Protein AF-A0A927YHX4-F1 (afdb_monomer)

Radius of gyration: 54.16 Å; Cα contacts (8 Å, |Δi|>4): 474; chains: 1; bounding box: 87×71×166 Å

pLDDT: mean 81.69, std 15.69, range [36.88, 98.69]

Mean predicted aligned error: 16.93 Å

Nearest PDB structures (foldseek):
  6xt9-assembly1_I  TM=3.554E-01  e=5.179E+00  Homo sapiens
  7fi5-assembly1_C  TM=2.174E-01  e=5.489E+00  Homo sapiens
  6o1t-assembly1_B-2  TM=2.229E-01  e=5.179E+00  Bos taurus
  5wd6-assembly1_A  TM=2.115E-01  e=4.611E+00  Bos taurus
  4fgm-assembly1_A  TM=1.941E-01  e=4.350E+00  Idiomarina loihiensis L2TR

Foldseek 3Di:
DDDQDDPVVLLVCLVCVVVVNDDPVVVVNSVVNCVVDVVSVVVSVVVPDDDDDVVVVVVVVVVVVVVVVVVVVVVVVVVVVVVVVVVVVVCVVCVVVCVCVVPPQDQPPFPKDFPDWDWACVVVQKIKIKIKIFGPDQKAWDDWDWDDDPQEIETDTTIGGHDPPGDRMDIDMDIGRHHHAFYHYPNATQDGPHFGFDPLLVQLLVLFDAAPVPVVSVVSNCVSLCCCPPQNDWDWDWDDPDPPTEIETERPDADEQVCVVVVVLSQQLSFLSCPQRHNSHFKYWYWHHYPNDIDIDMDGQVNCCVVVVDGSNVLSPGSRSVSVSNPDSPD

Secondary structure (DSSP, 8-state):
------HHHHHHHHHHHHTT-S-HHHHHHHHHHHTT-HHHHHHHHHTTS----HHHHHHHHHHHHHHHHHHHHHHHHHHHHHHHHHHHHHHHHHHHHHHHHHH--------EEEEEEEEE--STT--EEEEEEEE-SSEEEEEEEEEEETTEEEEEEEEEE--TT--SEEEEEEE-SS---EEEETTEEEEETTEEPPHHHHHHHTT-BS-TT-HHHHHHHHHHTTHHHHH--EEEEEE-SSSSEEEEEEESSPBPGGGHHHHHHHHHHHHHHHHHHBTTEEEEEEEEEETTEEEEEEEEHHHHHHHHSS-GGGGGGSHHHHHHHTTTTT-

Structure (mmCIF, N/CA/C/O backbone):
data_AF-A0A927YHX4-F1
#
_entry.id   AF-A0A927YHX4-F1
#
loop_
_atom_site.group_PDB
_atom_site.id
_atom_site.type_symbol
_atom_site.label_atom_id
_atom_site.label_alt_id
_atom_site.label_comp_id
_atom_site.label_asym_id
_atom_site.label_entity_id
_atom_site.label_seq_id
_atom_site.pdbx_PDB_ins_code
_atom_site.Cartn_x
_atom_site.Cartn_y
_atom_site.Cartn_z
_atom_site.occupancy
_atom_site.B_iso_or_equiv
_atom_site.auth_seq_id
_atom_site.auth_comp_id
_atom_site.auth_asym_id
_atom_site.auth_atom_id
_atom_site.pdbx_PDB_model_num
ATOM 1 N N . MET A 1 1 ? -48.721 37.710 136.499 1.00 36.88 1 MET A N 1
ATOM 2 C CA . MET A 1 1 ? -50.055 37.528 135.886 1.00 36.88 1 MET A CA 1
ATOM 3 C C . MET A 1 1 ? -49.808 37.350 134.396 1.00 36.88 1 MET A C 1
ATOM 5 O O . MET A 1 1 ? -49.008 38.105 133.870 1.00 36.88 1 MET A O 1
ATOM 9 N N . LYS A 1 2 ? -50.309 36.280 133.765 1.00 46.59 2 LYS A N 1
ATOM 10 C CA . LYS A 1 2 ? -50.095 36.032 132.327 1.00 46.59 2 LYS A CA 1
ATOM 11 C C . LYS A 1 2 ? -51.190 36.767 131.555 1.00 46.59 2 LYS A C 1
ATOM 13 O O . LYS A 1 2 ? -52.340 36.342 131.619 1.00 46.59 2 LYS A O 1
ATOM 18 N N . ASP A 1 3 ? -50.832 37.842 130.865 1.00 55.22 3 ASP A N 1
ATOM 19 C CA . ASP A 1 3 ? -51.740 38.562 129.973 1.00 55.22 3 ASP A CA 1
ATOM 20 C C . ASP A 1 3 ? -51.923 37.747 128.685 1.00 55.22 3 ASP A C 1
ATOM 22 O O . ASP A 1 3 ? -50.968 37.463 127.965 1.00 55.22 3 ASP A O 1
ATOM 26 N N . SER A 1 4 ? -53.145 37.294 128.404 1.00 62.81 4 SER A N 1
ATOM 27 C CA . SER A 1 4 ? -53.456 36.551 127.179 1.00 62.81 4 SER A CA 1
ATOM 28 C C . SER A 1 4 ? -53.803 37.517 126.040 1.00 62.81 4 SER A C 1
ATOM 30 O O . SER A 1 4 ? -54.825 38.201 126.109 1.00 62.81 4 SER A O 1
ATOM 32 N N . VAL A 1 5 ? -52.991 37.552 124.977 1.00 77.75 5 VAL A N 1
ATOM 33 C CA . VAL A 1 5 ? -53.250 38.348 123.759 1.00 77.75 5 VAL A CA 1
ATOM 34 C C . VAL A 1 5 ? -54.491 37.825 123.020 1.00 77.75 5 VAL A C 1
ATOM 36 O O . VAL A 1 5 ? -54.713 36.613 122.945 1.00 77.75 5 VAL A O 1
ATOM 39 N N . SER A 1 6 ? -55.312 38.724 122.465 1.00 84.88 6 SER A N 1
ATOM 40 C CA . SER A 1 6 ? -56.555 38.374 121.760 1.00 84.88 6 SER A CA 1
ATOM 41 C C . SER A 1 6 ? -56.321 37.971 120.296 1.00 84.88 6 SER A C 1
ATOM 43 O O . SER A 1 6 ? -55.376 38.425 119.653 1.00 84.88 6 SER A O 1
ATOM 45 N N . CYS A 1 7 ? -57.220 37.159 119.723 1.00 85.94 7 CYS A N 1
ATOM 46 C CA . CYS A 1 7 ? -57.116 36.732 118.320 1.00 85.94 7 CYS A CA 1
ATOM 47 C C . CYS A 1 7 ? -57.135 37.898 117.321 1.00 85.94 7 CYS A C 1
ATOM 49 O O . CYS A 1 7 ? -56.559 37.767 116.249 1.00 85.94 7 CYS A O 1
ATOM 51 N N . ALA A 1 8 ? -57.808 39.009 117.638 1.00 83.94 8 ALA A N 1
ATOM 52 C CA . ALA A 1 8 ? -57.846 40.181 116.761 1.00 83.94 8 ALA A CA 1
ATOM 53 C C . ALA A 1 8 ? -56.443 40.784 116.600 1.00 83.94 8 ALA A C 1
ATOM 55 O O . ALA A 1 8 ? -55.970 40.940 115.482 1.00 83.94 8 ALA A O 1
ATOM 56 N N . ILE A 1 9 ? -55.737 40.969 117.720 1.00 84.94 9 ILE A N 1
ATOM 57 C CA . ILE A 1 9 ? -54.361 41.479 117.734 1.00 84.94 9 ILE A CA 1
ATOM 58 C C . ILE A 1 9 ? -53.423 40.527 116.980 1.00 84.94 9 ILE A C 1
ATOM 60 O O . ILE A 1 9 ? -52.578 40.970 116.211 1.00 84.94 9 ILE A O 1
ATOM 64 N N . VAL A 1 10 ? -53.589 39.210 117.153 1.00 87.25 10 VAL A N 1
ATOM 65 C CA . VAL A 1 10 ? -52.775 38.219 116.431 1.00 87.25 10 VAL A CA 1
ATOM 66 C C . VAL A 1 10 ? -52.996 38.298 114.920 1.00 87.25 10 VAL A C 1
ATOM 68 O O . VAL A 1 10 ? -52.026 38.278 114.173 1.00 87.25 10 VAL A O 1
ATOM 71 N N . LYS A 1 11 ? -54.244 38.422 114.455 1.00 85.62 11 LYS A N 1
ATOM 72 C CA . LYS A 1 11 ? -54.552 38.526 113.020 1.00 85.62 11 LYS A CA 1
ATOM 73 C C . LYS A 1 11 ? -53.934 39.759 112.371 1.00 85.62 11 LYS A C 1
ATOM 75 O O . LYS A 1 11 ? -53.364 39.634 111.292 1.00 85.62 11 LYS A O 1
ATOM 80 N N . ASP A 1 12 ? -54.008 40.900 113.046 1.00 86.44 12 ASP A N 1
ATOM 81 C CA . ASP A 1 12 ? -53.480 42.163 112.524 1.00 86.44 12 ASP A CA 1
ATOM 82 C C . ASP A 1 12 ? -51.943 42.157 112.452 1.00 86.44 12 ASP A C 1
ATOM 84 O O . ASP A 1 12 ? -51.353 42.821 111.601 1.00 86.44 12 ASP A O 1
ATOM 88 N N . LEU A 1 13 ? -51.283 41.378 113.316 1.00 88.75 13 LEU A N 1
ATOM 89 C CA . LEU A 1 13 ? -49.823 41.292 113.384 1.00 88.75 13 LEU A CA 1
ATOM 90 C C . LEU A 1 13 ? -49.211 40.143 112.566 1.00 88.75 13 LEU A C 1
ATOM 92 O O . LEU A 1 13 ? -47.997 40.150 112.372 1.00 88.75 13 LEU A O 1
ATOM 96 N N . ILE A 1 14 ? -49.997 39.177 112.070 1.00 87.75 14 ILE A N 1
ATOM 97 C CA . ILE A 1 14 ? -49.481 38.028 111.294 1.00 87.75 14 ILE A CA 1
ATOM 98 C C . ILE A 1 14 ? -48.653 38.449 110.061 1.00 87.75 14 ILE A C 1
ATOM 100 O O . ILE A 1 14 ? -47.573 37.881 109.890 1.00 87.75 14 ILE A O 1
ATOM 104 N N . PRO A 1 15 ? -49.069 39.431 109.234 1.00 84.19 15 PRO A N 1
ATOM 105 C CA . PRO A 1 15 ? -48.266 39.868 108.088 1.00 84.19 15 PRO A CA 1
ATOM 106 C C . PRO A 1 15 ? -46.904 40.437 108.513 1.00 84.19 15 PRO A C 1
ATOM 108 O O . PRO A 1 15 ? -45.867 39.983 108.039 1.00 84.19 15 PRO A O 1
ATOM 111 N N . ASN A 1 16 ? -46.895 41.331 109.509 1.00 85.12 16 ASN A N 1
ATOM 112 C CA . ASN A 1 16 ? -45.663 41.919 110.049 1.00 85.12 16 ASN A CA 1
ATOM 113 C C . ASN A 1 16 ? -44.750 40.863 110.697 1.00 85.12 16 ASN A C 1
ATOM 115 O O . ASN A 1 16 ? -43.527 40.974 110.631 1.00 85.12 16 ASN A O 1
ATOM 119 N N . TYR A 1 17 ? -45.333 39.827 111.310 1.00 84.94 17 TYR A N 1
ATOM 120 C CA . TYR A 1 17 ? -44.602 38.689 111.871 1.00 84.94 17 TYR A CA 1
ATOM 121 C C . TYR A 1 17 ? -43.934 37.827 110.785 1.00 84.94 17 TYR A C 1
ATOM 123 O O . TYR A 1 17 ? -42.792 37.409 110.967 1.00 84.94 17 TYR A O 1
ATOM 131 N N . LEU A 1 18 ? -44.603 37.576 109.650 1.00 84.38 18 LEU A N 1
ATOM 132 C CA . LEU A 1 18 ? -44.022 36.835 108.517 1.00 84.38 18 LEU A CA 1
ATOM 133 C C . LEU A 1 18 ? -42.881 37.604 107.837 1.00 84.38 18 LEU A C 1
ATOM 135 O O . LEU A 1 18 ? -41.941 36.987 107.340 1.00 84.38 18 LEU A O 1
ATOM 139 N N . GLU A 1 19 ? -42.936 38.934 107.873 1.00 82.25 19 GLU A N 1
ATOM 140 C CA . GLU A 1 19 ? -41.904 39.829 107.338 1.00 82.25 19 GLU A CA 1
ATOM 141 C C . GLU A 1 19 ? -40.776 40.146 108.344 1.00 82.25 19 GLU A C 1
ATOM 143 O O . GLU A 1 19 ? -39.796 40.798 107.987 1.00 82.25 19 GLU A O 1
ATOM 148 N N . GLY A 1 20 ? -40.872 39.674 109.596 1.00 82.38 20 GLY A N 1
ATOM 149 C CA . GLY A 1 20 ? -39.844 39.874 110.628 1.00 82.38 20 GLY A CA 1
ATOM 150 C C . GLY A 1 20 ? -39.789 41.291 111.214 1.00 82.38 20 GLY A C 1
ATOM 151 O O . GLY A 1 20 ? -38.754 41.700 111.738 1.00 82.38 20 GLY A O 1
ATOM 152 N N . LEU A 1 21 ? -40.890 42.042 111.133 1.00 81.19 21 LEU A N 1
ATOM 153 C CA . LEU A 1 21 ? -40.994 43.451 111.538 1.00 81.19 21 LEU A CA 1
ATOM 154 C C . LEU A 1 21 ? -41.550 43.650 112.964 1.00 81.19 21 LEU A C 1
ATOM 156 O O . LEU A 1 21 ? -41.840 44.775 113.372 1.00 81.19 21 LEU A O 1
ATOM 160 N N . THR A 1 22 ? -41.705 42.576 113.741 1.00 83.56 22 THR A N 1
ATOM 161 C CA . THR A 1 22 ? -42.199 42.582 115.130 1.00 83.56 22 THR A CA 1
ATOM 162 C C . THR A 1 22 ? -41.070 42.376 116.149 1.00 83.56 22 THR A C 1
ATOM 164 O O . THR A 1 22 ? -40.083 41.695 115.876 1.00 83.56 22 THR A O 1
ATOM 167 N N . SER A 1 23 ? -41.204 42.953 117.353 1.00 85.00 23 SER A N 1
ATOM 168 C CA . SER A 1 23 ? -40.228 42.764 118.441 1.00 85.00 23 SER A CA 1
ATOM 169 C C . SER A 1 23 ? -40.249 41.334 118.998 1.00 85.00 23 SER A C 1
ATOM 171 O O . SER A 1 23 ? -41.268 40.647 118.917 1.00 85.00 23 SER A O 1
ATOM 173 N N . GLU A 1 24 ? -39.155 40.886 119.624 1.00 84.94 24 GLU A N 1
ATOM 174 C CA . GLU A 1 24 ? -39.053 39.499 120.112 1.00 84.94 24 GLU A CA 1
ATOM 175 C C . GLU A 1 24 ? -40.066 39.165 121.223 1.00 84.94 24 GLU A C 1
ATOM 177 O O . GLU A 1 24 ? -40.638 38.078 121.227 1.00 84.94 24 GLU A O 1
ATOM 182 N N . GLU A 1 25 ? -40.393 40.124 122.092 1.00 82.50 25 GLU A N 1
ATOM 183 C CA . GLU A 1 25 ? -41.449 39.975 123.109 1.00 82.50 25 GLU A CA 1
ATOM 184 C C . GLU A 1 25 ? -42.842 39.765 122.471 1.00 82.50 25 GLU A C 1
ATOM 186 O O . GLU A 1 25 ? -43.663 38.966 122.939 1.00 82.50 25 GLU A O 1
ATOM 191 N N . THR A 1 26 ? -43.089 40.424 121.333 1.00 82.31 26 THR A N 1
ATOM 192 C CA . THR A 1 26 ? -44.314 40.248 120.538 1.00 82.31 26 THR A CA 1
ATOM 193 C C . THR A 1 26 ? -44.311 38.890 119.831 1.00 82.31 26 THR A C 1
ATOM 195 O O . THR A 1 26 ? -45.336 38.208 119.807 1.00 82.31 26 THR A O 1
ATOM 198 N N . ASN A 1 27 ? -43.160 38.449 119.313 1.00 85.81 27 ASN A N 1
ATOM 199 C CA . ASN A 1 27 ? -42.998 37.144 118.664 1.00 85.81 27 ASN A CA 1
ATOM 200 C C . ASN A 1 27 ? -43.300 35.988 119.623 1.00 85.81 27 ASN A C 1
ATOM 202 O O . ASN A 1 27 ? -43.990 35.040 119.245 1.00 85.81 27 ASN A O 1
ATOM 206 N N . GLU A 1 28 ? -42.815 36.062 120.864 1.00 85.06 28 GLU A N 1
ATOM 207 C CA . GLU A 1 28 ? -43.066 35.039 121.882 1.00 85.06 28 GLU A CA 1
ATOM 208 C C . GLU A 1 28 ? -44.561 34.947 122.225 1.00 85.06 28 GLU A C 1
ATOM 210 O O . GLU A 1 28 ? -45.139 33.855 122.246 1.00 85.06 28 GLU A O 1
ATOM 215 N N . SER A 1 29 ? -45.217 36.100 122.369 1.00 84.31 29 SER A N 1
ATOM 216 C CA . SER A 1 29 ? -46.657 36.191 122.631 1.00 84.31 29 SER A CA 1
ATOM 217 C C . SER A 1 29 ? -47.507 35.656 121.468 1.00 84.31 29 SER A C 1
ATOM 219 O O . SER A 1 29 ? -48.482 34.930 121.686 1.00 84.31 29 SER A O 1
ATOM 221 N N . LEU A 1 30 ? -47.119 35.952 120.221 1.00 85.50 30 LEU A N 1
ATOM 222 C CA . LEU A 1 30 ? -47.784 35.446 119.016 1.00 85.50 30 LEU A CA 1
ATOM 223 C C . LEU A 1 30 ? -47.607 33.929 118.863 1.00 85.50 30 LEU A C 1
ATOM 225 O O . LEU A 1 30 ? -48.590 33.231 118.610 1.00 85.50 30 LEU A O 1
ATOM 229 N N . ARG A 1 31 ? -46.396 33.392 119.079 1.00 86.00 31 ARG A N 1
ATOM 230 C CA . ARG A 1 31 ? -46.127 31.940 119.038 1.00 86.00 31 ARG A CA 1
ATOM 231 C C . ARG A 1 31 ? -46.929 31.189 120.099 1.00 86.00 31 ARG A C 1
ATOM 233 O O . ARG A 1 31 ? -47.526 30.157 119.791 1.00 86.00 31 ARG A O 1
ATOM 240 N N . ALA A 1 32 ? -46.998 31.725 121.319 1.00 84.31 32 ALA A N 1
ATOM 241 C CA . ALA A 1 32 ? -47.784 31.139 122.400 1.00 84.31 32 ALA A CA 1
ATOM 242 C C . ALA A 1 32 ? -49.288 31.095 122.068 1.00 84.31 32 ALA A C 1
ATOM 244 O O . ALA A 1 32 ? -49.937 30.076 122.305 1.00 84.31 32 ALA A O 1
ATOM 245 N N . HIS A 1 33 ? -49.837 32.164 121.477 1.00 87.50 33 HIS A N 1
ATOM 246 C CA . HIS A 1 33 ? -51.247 32.217 121.083 1.00 87.50 33 HIS A CA 1
ATOM 247 C C . HIS A 1 33 ? -51.557 31.311 119.882 1.00 87.50 33 HIS A C 1
ATOM 249 O O . HIS A 1 33 ? -52.537 30.567 119.910 1.00 87.50 33 HIS A O 1
ATOM 255 N N . VAL A 1 34 ? -50.730 31.339 118.831 1.00 86.50 34 VAL A N 1
ATOM 256 C CA . VAL A 1 34 ? -50.902 30.486 117.642 1.00 86.50 34 VAL A CA 1
ATOM 257 C C . VAL A 1 34 ? -50.829 29.004 118.019 1.00 86.50 34 VAL A C 1
ATOM 259 O O . VAL A 1 34 ? -51.628 28.217 117.519 1.00 86.50 34 VAL A O 1
ATOM 262 N N . GLY A 1 35 ? -49.965 28.632 118.971 1.00 82.44 35 GLY A N 1
ATOM 263 C CA . GLY A 1 35 ? -49.885 27.265 119.495 1.00 82.44 35 GLY A CA 1
ATOM 264 C C . GLY A 1 35 ? -51.134 26.789 120.252 1.00 82.44 35 GLY A C 1
ATOM 265 O O . GLY A 1 35 ? -51.326 25.586 120.403 1.00 82.44 35 GLY A O 1
ATOM 266 N N . GLN A 1 36 ? -51.994 27.702 120.716 1.00 80.81 36 GLN A N 1
ATOM 267 C CA . GLN A 1 36 ? -53.205 27.384 121.490 1.00 80.81 36 GLN A CA 1
ATOM 268 C C . GLN A 1 36 ? -54.514 27.692 120.740 1.00 80.81 36 GLN A C 1
ATOM 270 O O . GLN A 1 36 ? -55.588 27.301 121.197 1.00 80.81 36 GLN A O 1
ATOM 275 N N . CYS A 1 37 ? -54.456 28.362 119.582 1.00 86.50 37 CYS A N 1
ATOM 276 C CA . CYS A 1 37 ? -55.627 28.774 118.807 1.00 86.50 37 CYS A CA 1
ATOM 277 C C . CYS A 1 37 ? -55.561 28.283 117.350 1.00 86.50 37 CYS A C 1
ATOM 279 O O . CYS A 1 37 ? -54.905 28.885 116.497 1.00 86.50 37 CYS A O 1
ATOM 281 N N . ALA A 1 38 ? -56.342 27.243 117.033 1.00 84.31 38 ALA A N 1
ATOM 282 C CA . ALA A 1 38 ? -56.402 26.630 115.700 1.00 84.31 38 ALA A CA 1
ATOM 283 C C . ALA A 1 38 ? -56.781 27.611 114.570 1.00 84.31 38 ALA A C 1
ATOM 285 O O . ALA A 1 38 ? -56.297 27.489 113.447 1.00 84.31 38 ALA A O 1
ATOM 286 N N . LYS A 1 39 ? -57.614 28.621 114.864 1.00 84.50 39 LYS A N 1
ATOM 287 C CA . LYS A 1 39 ? -58.019 29.639 113.878 1.00 84.50 39 LYS A CA 1
ATOM 288 C C . LYS A 1 39 ? -56.852 30.533 113.450 1.00 84.50 39 LYS A C 1
ATOM 290 O O . LYS A 1 39 ? -56.785 30.924 112.291 1.00 84.50 39 LYS A O 1
ATOM 295 N N . CYS A 1 40 ? -55.959 30.873 114.380 1.00 86.19 40 CYS A N 1
ATOM 296 C CA . CYS A 1 40 ? -54.790 31.706 114.092 1.00 86.19 40 CYS A CA 1
ATOM 297 C C . CYS A 1 40 ? -53.674 30.890 113.417 1.00 86.19 40 CYS A C 1
ATOM 299 O O . CYS A 1 40 ? -52.982 31.423 112.557 1.00 86.19 40 CYS A O 1
ATOM 301 N N . ALA A 1 41 ? -53.544 29.599 113.746 1.00 84.69 41 ALA A N 1
ATOM 302 C CA . ALA A 1 41 ? -52.609 28.685 113.083 1.00 84.69 41 ALA A CA 1
ATOM 303 C C . ALA A 1 41 ? -52.938 28.479 111.597 1.00 84.69 41 ALA A C 1
ATOM 305 O O . ALA A 1 41 ? -52.067 28.650 110.750 1.00 84.69 41 ALA A O 1
ATOM 306 N N . SER A 1 42 ? -54.208 28.215 111.276 1.00 82.94 42 SER A N 1
ATOM 307 C CA . SER A 1 42 ? -54.651 28.051 109.885 1.00 82.94 42 SER A CA 1
ATOM 308 C C . SER A 1 42 ? -54.448 29.320 109.047 1.00 82.94 42 SER A C 1
ATOM 310 O O . SER A 1 42 ? -54.046 29.232 107.889 1.00 82.94 42 SER A O 1
ATOM 312 N N . LEU A 1 43 ? -54.660 30.505 109.632 1.00 83.69 43 LEU A N 1
ATOM 313 C CA . LEU A 1 43 ? -54.407 31.771 108.940 1.00 83.69 43 LEU A CA 1
ATOM 314 C C . LEU A 1 43 ? -52.914 31.959 108.621 1.00 83.69 43 LEU A C 1
ATOM 316 O O . LEU A 1 43 ? -52.578 32.354 107.508 1.00 83.69 43 LEU A O 1
ATOM 320 N N . LEU A 1 44 ? -52.027 31.635 109.570 1.00 82.62 44 LEU A N 1
ATOM 321 C CA . LEU A 1 44 ? -50.577 31.716 109.373 1.00 82.62 44 LEU A CA 1
ATOM 322 C C . LEU A 1 44 ? -50.096 30.789 108.244 1.00 82.62 44 LEU A C 1
ATOM 324 O O . LEU A 1 44 ? -49.199 31.168 107.497 1.00 82.62 44 LEU A O 1
ATOM 328 N N . GLU A 1 45 ? -50.673 29.593 108.116 1.00 81.19 45 GLU A N 1
ATOM 329 C CA . GLU A 1 45 ? -50.337 28.658 107.033 1.00 81.19 45 GLU A CA 1
ATOM 330 C C . GLU A 1 45 ? -50.840 29.148 105.674 1.00 81.19 45 GLU A C 1
ATOM 332 O O . GLU A 1 45 ? -50.062 29.180 104.726 1.00 81.19 45 GLU A O 1
ATOM 337 N N . SER A 1 46 ? -52.083 29.637 105.596 1.00 79.44 46 SER A N 1
ATOM 338 C CA . SER A 1 46 ? -52.656 30.143 104.337 1.00 79.44 46 SER A CA 1
ATOM 339 C C . SER A 1 46 ? -51.887 31.320 103.725 1.00 79.44 46 SER A C 1
ATOM 341 O O . SER A 1 46 ? -51.972 31.555 102.527 1.00 79.44 46 SER A O 1
ATOM 343 N N . MET A 1 47 ? -51.129 32.061 104.539 1.00 75.00 47 MET A N 1
ATOM 344 C CA . MET A 1 47 ? -50.326 33.206 104.098 1.00 75.00 47 MET A CA 1
ATOM 345 C C . MET A 1 47 ? -48.864 32.848 103.788 1.00 75.00 47 MET A C 1
ATOM 347 O O . MET A 1 47 ? -48.128 33.698 103.293 1.00 75.00 47 MET A O 1
ATOM 351 N N . LYS A 1 48 ? -48.416 31.620 104.087 1.00 73.44 48 LYS A N 1
ATOM 352 C CA . LYS A 1 48 ? -47.042 31.162 103.814 1.00 73.44 48 LYS A CA 1
ATOM 353 C C . LYS A 1 48 ? -46.863 30.528 102.436 1.00 73.44 48 LYS A C 1
ATOM 355 O O . LYS A 1 48 ? -45.724 30.429 101.983 1.00 73.44 48 LYS A O 1
ATOM 360 N N . GLU A 1 49 ? -47.934 30.097 101.778 1.00 59.41 49 GLU A N 1
ATOM 361 C CA . GLU A 1 49 ? -47.858 29.490 100.446 1.00 59.41 49 GLU A CA 1
ATOM 362 C C . GLU A 1 49 ? -48.119 30.531 99.342 1.00 59.41 49 GLU A C 1
ATOM 364 O O . GLU A 1 49 ? -49.197 31.123 99.306 1.00 59.41 49 GLU A O 1
ATOM 369 N N . PRO A 1 50 ? -47.168 30.777 98.421 1.00 56.53 50 PRO A N 1
ATOM 370 C CA . PRO A 1 50 ? -47.445 31.549 97.216 1.00 56.53 50 PRO A CA 1
ATOM 371 C C . PRO A 1 50 ? -48.180 30.675 96.185 1.00 56.53 50 PRO A C 1
ATOM 373 O O . PRO A 1 50 ? -47.664 29.638 95.768 1.00 56.53 50 PRO A O 1
ATOM 376 N N . GLU A 1 51 ? -49.362 31.098 95.730 1.00 54.31 51 GLU A N 1
ATOM 377 C CA . GLU A 1 51 ? -50.060 30.452 94.609 1.00 54.31 51 GLU A CA 1
ATOM 378 C C . GLU A 1 51 ? -49.291 30.697 93.294 1.00 54.31 51 GLU A C 1
ATOM 380 O O . GLU A 1 51 ? -49.169 31.829 92.823 1.00 54.31 51 GLU A O 1
ATOM 385 N N . VAL A 1 52 ? -48.751 29.635 92.689 1.00 51.72 52 VAL A N 1
ATOM 386 C CA . VAL A 1 52 ? -48.139 29.667 91.351 1.00 51.72 52 VAL A CA 1
ATOM 387 C C . VAL A 1 52 ? -49.209 29.278 90.328 1.00 51.72 52 VAL A C 1
ATOM 389 O O . VAL A 1 52 ? -49.686 28.146 90.340 1.00 51.72 52 VAL A O 1
ATOM 392 N N . ASP A 1 53 ? -49.588 30.194 89.432 1.00 56.78 53 ASP A N 1
ATOM 393 C CA . ASP A 1 53 ? -50.566 29.913 88.370 1.00 56.78 53 ASP A CA 1
ATOM 394 C C . ASP A 1 53 ? -49.942 29.036 87.267 1.00 56.78 53 ASP A C 1
ATOM 396 O O . ASP A 1 53 ? -49.287 29.500 86.327 1.00 56.78 53 ASP A O 1
ATOM 400 N N . GLU A 1 54 ? -50.123 27.722 87.405 1.00 56.62 54 GLU A N 1
ATOM 401 C CA . GLU A 1 54 ? -49.616 26.708 86.479 1.00 56.62 54 GLU A CA 1
ATOM 402 C C . GLU A 1 54 ? -50.210 26.814 85.062 1.00 56.62 54 GLU A C 1
ATOM 404 O O . GLU A 1 54 ? -49.584 26.347 84.104 1.00 56.62 54 GLU A O 1
ATOM 409 N N . LYS A 1 55 ? -51.382 27.448 84.887 1.00 56.47 55 LYS A N 1
ATOM 410 C CA . LYS A 1 55 ? -52.028 27.559 83.568 1.00 56.47 55 LYS A CA 1
ATOM 411 C C . LYS A 1 55 ? -51.303 28.548 82.663 1.00 56.47 55 LYS A C 1
ATOM 413 O O . LYS A 1 55 ? -51.052 28.221 81.504 1.00 56.47 55 LYS A O 1
ATOM 418 N N . ALA A 1 56 ? -50.885 29.693 83.201 1.00 57.28 56 ALA A N 1
ATOM 419 C CA . ALA A 1 56 ? -50.120 30.687 82.448 1.00 57.28 56 ALA A CA 1
ATOM 420 C C . ALA A 1 56 ? -48.765 30.126 81.965 1.00 57.28 56 ALA A C 1
ATOM 422 O O . ALA A 1 56 ? -48.357 30.344 80.826 1.00 57.28 56 ALA A O 1
ATOM 423 N N . ASN A 1 57 ? -48.098 29.317 82.797 1.00 57.06 57 ASN A N 1
ATOM 424 C CA . ASN A 1 57 ? -46.813 28.690 82.458 1.00 57.06 57 ASN A CA 1
ATOM 425 C C . ASN A 1 57 ? -46.954 27.592 81.381 1.00 57.06 57 ASN A C 1
ATOM 427 O O . ASN A 1 57 ? -46.041 27.372 80.580 1.00 57.06 57 ASN A O 1
ATOM 431 N N . TYR A 1 58 ? -48.092 26.890 81.347 1.00 63.16 58 TYR A N 1
ATOM 432 C CA . TYR A 1 58 ? -48.362 25.857 80.346 1.00 63.16 58 TYR A CA 1
ATOM 433 C C . TYR A 1 58 ? -48.630 26.448 78.954 1.00 63.16 58 TYR A C 1
ATOM 435 O O . TYR A 1 58 ? -48.064 25.965 77.969 1.00 63.16 58 TYR A O 1
ATOM 443 N N . GLU A 1 59 ? -49.444 27.505 78.865 1.00 63.81 59 GLU A N 1
ATOM 444 C CA . GLU A 1 59 ? -49.774 28.159 77.590 1.00 63.81 59 GLU A CA 1
ATOM 445 C C . GLU A 1 59 ? -48.537 28.797 76.935 1.00 63.81 59 GLU A C 1
ATOM 447 O O . GLU A 1 59 ? -48.281 28.566 75.750 1.00 63.81 59 GLU A O 1
ATOM 452 N N . GLU A 1 60 ? -47.692 29.476 77.718 1.00 58.56 60 GLU A N 1
ATOM 453 C CA . GLU A 1 60 ? -46.449 30.083 77.223 1.00 58.56 60 GLU A CA 1
ATOM 454 C C . GLU A 1 60 ? -45.460 29.026 76.690 1.00 58.56 60 GLU A C 1
ATOM 456 O O . GLU A 1 60 ? -44.856 29.183 75.623 1.00 58.56 60 GLU A O 1
ATOM 461 N N . LYS A 1 61 ? -45.327 27.883 77.381 1.00 59.72 61 LYS A N 1
ATOM 462 C CA . LYS A 1 61 ? -44.485 26.769 76.911 1.00 59.72 61 LYS A CA 1
ATOM 463 C C . LYS A 1 61 ? -45.012 26.146 75.620 1.00 59.72 61 LYS A C 1
ATOM 465 O O . LYS A 1 61 ? -44.204 25.831 74.742 1.00 59.72 61 LYS A O 1
ATOM 470 N N . ALA A 1 62 ? -46.327 25.973 75.487 1.00 60.22 62 ALA A N 1
ATOM 471 C CA . ALA A 1 62 ? -46.939 25.398 74.291 1.00 60.22 62 ALA A CA 1
ATOM 472 C C . ALA A 1 62 ? -46.759 26.301 73.056 1.00 60.22 62 ALA A C 1
ATOM 474 O O . ALA A 1 62 ? -46.446 25.805 71.968 1.00 60.22 62 ALA A O 1
ATOM 475 N N . GLU A 1 63 ? -46.876 27.621 73.221 1.00 64.38 63 GLU A N 1
AT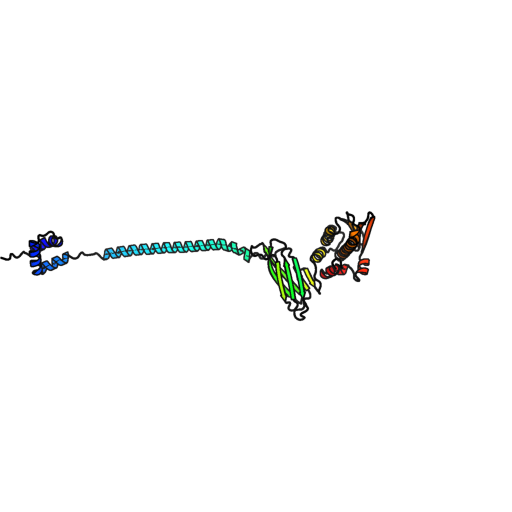OM 476 C CA . GLU A 1 63 ? -46.662 28.588 72.141 1.00 64.38 63 GLU A CA 1
ATOM 477 C C . GLU A 1 63 ? -45.194 28.617 71.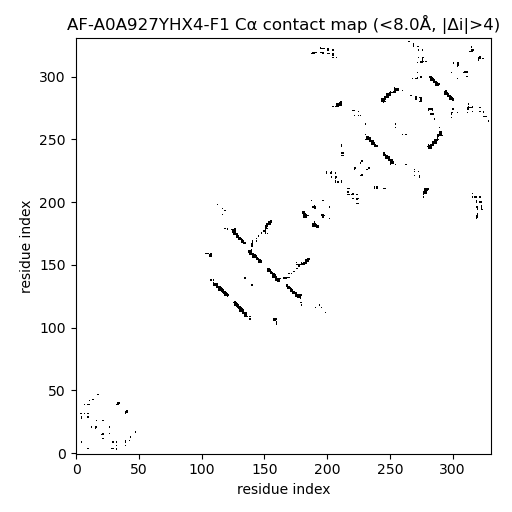677 1.00 64.38 63 GLU A C 1
ATOM 479 O O . GLU A 1 63 ? -44.905 28.532 70.476 1.00 64.38 63 GLU A O 1
ATOM 484 N N . ILE A 1 64 ? -44.243 28.617 72.620 1.00 64.25 64 ILE A N 1
ATOM 485 C CA . ILE A 1 64 ? -42.805 28.550 72.312 1.00 64.25 64 ILE A CA 1
ATOM 486 C C . ILE A 1 64 ? -42.459 27.260 71.552 1.00 64.25 64 ILE A C 1
ATOM 488 O O . ILE A 1 64 ? -41.642 27.283 70.621 1.00 64.25 64 ILE A O 1
ATOM 492 N N . ASP A 1 65 ? -43.062 26.129 71.920 1.00 66.00 65 ASP A N 1
ATOM 493 C CA . ASP A 1 65 ? -42.774 24.843 71.284 1.00 66.00 65 ASP A CA 1
ATOM 494 C C . ASP A 1 65 ? -43.380 24.746 69.870 1.00 66.00 65 ASP A C 1
ATOM 496 O O . ASP A 1 65 ? -42.747 24.232 68.937 1.00 66.00 65 ASP A O 1
ATOM 500 N N . PHE A 1 66 ? -44.548 25.359 69.649 1.00 65.31 66 PHE A N 1
ATOM 501 C CA . PHE A 1 66 ? -45.148 25.489 68.319 1.00 65.31 66 PHE A CA 1
ATOM 502 C C . PHE A 1 66 ? -44.289 26.345 67.372 1.00 65.31 66 PHE A C 1
ATOM 504 O O . PHE A 1 66 ? -44.026 25.950 66.226 1.00 65.31 66 PHE A O 1
ATOM 511 N N . LEU A 1 67 ? -43.770 27.479 67.856 1.00 63.56 67 LEU A N 1
ATOM 512 C CA . LEU A 1 67 ? -42.881 28.357 67.086 1.00 63.56 67 LEU A CA 1
ATOM 513 C C . LEU A 1 67 ? -41.528 27.692 66.773 1.00 63.56 67 LEU A C 1
ATOM 515 O O . LEU A 1 67 ? -40.974 27.861 65.680 1.00 63.56 67 LEU A O 1
ATOM 519 N N . LYS A 1 68 ? -40.994 26.863 67.681 1.00 60.16 68 LYS A N 1
ATOM 520 C CA . LYS A 1 68 ? -39.786 26.059 67.413 1.00 60.16 68 LYS A CA 1
ATOM 521 C C . LYS A 1 68 ? -40.034 24.991 66.345 1.00 60.16 68 LYS A C 1
ATOM 523 O O . LYS A 1 68 ? -39.184 24.795 65.468 1.00 60.16 68 LYS A O 1
ATOM 528 N N . LYS A 1 69 ? -41.195 24.331 66.372 1.00 64.25 69 LYS A N 1
ATOM 529 C CA . LYS A 1 69 ? -41.566 23.265 65.427 1.00 64.25 69 LYS A CA 1
ATOM 530 C C . LYS A 1 69 ? -41.696 23.768 63.988 1.00 64.25 69 LYS A C 1
ATOM 532 O O . LYS A 1 69 ? -41.178 23.130 63.068 1.00 64.25 69 LYS A O 1
ATOM 537 N N . THR A 1 70 ? -42.327 24.920 63.775 1.00 62.06 70 THR A N 1
ATOM 538 C CA . THR A 1 70 ? -42.489 25.520 62.436 1.00 62.06 70 THR A CA 1
ATOM 539 C C . THR A 1 70 ? -41.161 26.025 61.867 1.00 62.06 70 THR A C 1
ATOM 541 O O . THR A 1 70 ? -40.843 25.737 60.710 1.00 62.06 70 THR A O 1
ATOM 544 N N . ARG A 1 71 ? -40.318 26.661 62.692 1.00 62.59 71 ARG A N 1
ATOM 545 C CA . ARG A 1 71 ? -38.976 27.123 62.292 1.00 62.59 71 ARG A CA 1
ATOM 546 C C . ARG A 1 71 ? -38.023 25.981 61.926 1.00 62.59 71 ARG A C 1
ATOM 548 O O . ARG A 1 71 ? -37.221 26.110 61.005 1.00 62.59 71 ARG A O 1
ATOM 555 N N . ASN A 1 72 ? -38.091 24.852 62.627 1.00 66.06 72 ASN A N 1
ATOM 556 C CA . ASN A 1 72 ? -37.249 23.697 62.301 1.00 66.06 72 ASN A CA 1
ATOM 557 C C . ASN A 1 72 ? -37.720 22.986 61.025 1.00 66.06 72 ASN A C 1
ATOM 559 O O . ASN A 1 72 ? -36.896 22.469 60.270 1.00 66.06 72 ASN A O 1
ATOM 563 N N . ARG A 1 73 ? -39.028 23.013 60.736 1.00 67.19 73 ARG A N 1
ATOM 564 C CA . ARG A 1 73 ? -39.586 22.477 59.489 1.00 67.19 73 ARG A CA 1
ATOM 565 C C . ARG A 1 73 ? -39.163 23.313 58.279 1.00 67.19 73 ARG A C 1
ATOM 567 O O . ARG A 1 73 ? -38.726 22.732 57.292 1.00 67.19 73 ARG A O 1
ATOM 574 N N . SER A 1 74 ? -39.194 24.645 58.376 1.00 65.12 74 SER A N 1
ATOM 575 C CA . SER A 1 74 ? -38.736 25.529 57.292 1.00 65.12 74 SER A CA 1
ATOM 576 C C . SER A 1 74 ? -37.228 25.426 57.046 1.00 65.12 74 SER A C 1
ATOM 578 O O . SER A 1 74 ? -36.812 25.321 55.894 1.00 65.12 74 SER A O 1
ATOM 580 N N . LYS A 1 75 ? -36.408 25.341 58.105 1.00 73.38 75 LYS A N 1
ATOM 581 C CA . LYS A 1 75 ? -34.962 25.082 57.980 1.00 73.38 75 LYS A CA 1
ATOM 582 C C . LYS A 1 75 ? -34.672 23.741 57.306 1.00 73.38 75 LYS A C 1
ATOM 584 O O . LYS A 1 75 ? -33.810 23.679 56.436 1.00 73.38 75 LYS A O 1
ATOM 589 N N . ARG A 1 76 ? -35.398 22.677 57.667 1.00 75.44 76 ARG A N 1
ATOM 590 C CA . ARG A 1 76 ? -35.229 21.350 57.054 1.00 75.44 76 ARG A CA 1
ATOM 591 C C . ARG A 1 76 ? -35.600 21.357 55.570 1.00 75.44 76 ARG A C 1
ATOM 593 O O . ARG A 1 76 ? -34.866 20.782 54.774 1.00 75.44 76 ARG A O 1
ATOM 600 N N . THR A 1 77 ? -36.683 22.034 55.190 1.00 74.81 77 THR A N 1
ATOM 601 C CA . THR A 1 77 ? -37.054 22.195 53.776 1.00 74.81 77 THR A CA 1
ATOM 602 C C . THR A 1 77 ? -35.995 22.986 53.006 1.00 74.81 77 THR A C 1
ATOM 604 O O . THR A 1 77 ? -35.613 22.569 51.918 1.00 74.81 77 THR A O 1
ATOM 607 N N . LEU A 1 78 ? -35.452 24.064 53.585 1.00 77.19 78 LEU A N 1
ATOM 608 C CA . LEU A 1 78 ? -34.389 24.858 52.958 1.00 77.19 78 LEU A CA 1
ATOM 609 C C . LEU A 1 78 ? -33.113 24.031 52.720 1.00 77.19 78 LEU A C 1
ATOM 611 O O . LEU A 1 78 ? -32.517 24.107 51.649 1.00 77.19 78 LEU A O 1
ATOM 615 N N . TRP A 1 79 ? -32.732 23.193 53.690 1.00 85.62 79 TRP A N 1
ATOM 616 C CA . TRP A 1 79 ? -31.600 22.270 53.563 1.00 85.62 79 TRP A CA 1
ATOM 617 C C . TRP A 1 79 ? -31.809 21.226 52.463 1.00 85.62 79 TRP A C 1
ATOM 619 O O . TRP A 1 79 ? -30.898 20.983 51.678 1.00 85.62 79 TRP A O 1
ATOM 629 N N . ILE A 1 80 ? -33.004 20.633 52.372 1.00 86.56 80 ILE A N 1
ATOM 630 C CA . ILE A 1 80 ? -33.327 19.652 51.323 1.00 86.56 80 ILE A CA 1
ATOM 631 C C . ILE A 1 80 ? -33.256 20.302 4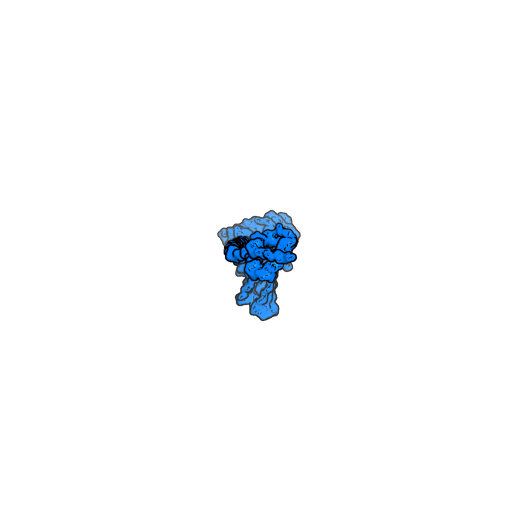9.938 1.00 86.56 80 ILE A C 1
ATOM 633 O O . ILE A 1 80 ? -32.655 19.734 49.030 1.00 86.56 80 ILE A O 1
ATOM 637 N N . VAL A 1 81 ? -33.819 21.505 49.784 1.00 87.62 81 VAL A N 1
ATOM 638 C CA . VAL A 1 81 ? -33.767 22.258 48.522 1.00 87.62 81 VAL A CA 1
ATOM 639 C C . VAL A 1 81 ? -32.324 22.612 48.155 1.00 87.62 81 VAL A C 1
ATOM 641 O O . VAL A 1 81 ? -31.939 22.447 47.001 1.00 87.62 81 VAL A O 1
ATOM 644 N N . GLY A 1 82 ? -31.504 23.021 49.128 1.00 89.12 82 GLY A N 1
ATOM 645 C CA . GLY A 1 82 ? -30.083 23.308 48.912 1.00 89.12 82 GLY A CA 1
ATOM 646 C C . GLY A 1 82 ? -29.281 22.082 48.465 1.00 89.12 82 GLY A C 1
ATOM 647 O O . GLY A 1 82 ? -28.523 22.165 47.502 1.00 89.12 82 GLY A O 1
ATOM 648 N N . ILE A 1 83 ? -29.490 20.926 49.106 1.00 90.62 83 ILE A N 1
ATOM 649 C CA . ILE A 1 83 ? -28.850 19.660 48.710 1.00 90.62 83 ILE A CA 1
ATOM 650 C C . ILE A 1 83 ? -29.283 19.259 47.297 1.00 90.62 83 ILE A C 1
ATOM 652 O O . ILE A 1 83 ? -28.448 18.873 46.484 1.00 90.62 83 ILE A O 1
ATOM 656 N N . PHE A 1 84 ? -30.574 19.381 46.983 1.00 90.31 84 PHE A N 1
ATOM 657 C CA . PHE A 1 84 ? -31.086 19.042 45.659 1.00 90.31 84 PHE A CA 1
ATOM 658 C C . PHE A 1 84 ? -30.506 19.960 44.574 1.00 90.31 84 PHE A C 1
ATOM 660 O O . PHE A 1 84 ? -30.054 19.473 43.542 1.00 90.31 84 PHE A O 1
ATOM 667 N N . ALA A 1 85 ? -30.429 21.270 44.826 1.00 87.31 85 ALA A N 1
ATOM 668 C CA . ALA A 1 85 ? -29.806 22.225 43.911 1.00 87.31 85 ALA A CA 1
ATOM 669 C C . ALA A 1 85 ? -28.312 21.925 43.688 1.00 87.31 85 ALA A C 1
ATOM 671 O O . ALA A 1 85 ? -27.849 21.958 42.550 1.00 87.31 85 ALA A O 1
ATOM 672 N N . ALA A 1 86 ? -27.573 21.566 44.743 1.00 86.38 86 ALA A N 1
ATOM 673 C CA . ALA A 1 86 ? -26.168 21.176 44.636 1.00 86.38 86 ALA A CA 1
ATOM 674 C C . ALA A 1 86 ? -25.978 19.881 43.825 1.00 86.38 86 ALA A C 1
ATOM 676 O O . ALA A 1 86 ? -25.071 19.801 43.000 1.00 86.38 86 ALA A O 1
ATOM 677 N N . LEU A 1 87 ? -26.854 18.885 44.009 1.00 88.50 87 LEU A N 1
ATOM 678 C CA . LEU A 1 87 ? -26.834 17.650 43.218 1.00 88.50 87 LEU A CA 1
ATOM 679 C C . LEU A 1 87 ? -27.137 17.909 41.739 1.00 88.50 87 LEU A C 1
ATOM 681 O O . LEU A 1 87 ? -26.473 17.334 40.882 1.00 88.50 87 LEU A O 1
ATOM 685 N N . VAL A 1 88 ? -28.094 18.791 41.434 1.00 88.75 88 VAL A N 1
ATOM 686 C CA . VAL A 1 88 ? -28.405 19.188 40.052 1.00 88.75 88 VAL A CA 1
ATOM 687 C C . VAL A 1 88 ? -27.230 19.932 39.417 1.00 88.75 88 VAL A C 1
ATOM 689 O O . VAL A 1 88 ? -26.894 19.638 38.275 1.00 88.75 88 VAL A O 1
ATOM 692 N N . PHE A 1 89 ? -26.561 20.828 40.148 1.00 83.88 89 PHE A N 1
ATOM 693 C CA . PHE A 1 89 ? -25.348 21.501 39.666 1.00 83.88 89 PHE A CA 1
ATOM 694 C C . PHE A 1 89 ? -24.205 20.515 39.404 1.00 83.88 89 PHE A C 1
ATOM 696 O O . PHE A 1 89 ? -23.610 20.545 38.331 1.00 83.88 89 PHE A O 1
ATOM 703 N N . MET A 1 90 ? -23.939 19.586 40.328 1.00 82.50 90 MET A N 1
ATOM 704 C CA . MET A 1 90 ? -22.925 18.550 40.107 1.00 82.50 90 MET A CA 1
ATOM 705 C C . MET A 1 90 ? -23.279 17.650 38.923 1.00 82.50 90 MET A C 1
ATOM 707 O O . MET A 1 90 ? -22.409 17.324 38.126 1.00 82.50 90 MET A O 1
ATOM 711 N N . ALA A 1 91 ? -24.547 17.274 38.760 1.00 78.75 91 ALA A N 1
ATOM 712 C CA . ALA A 1 91 ? -24.991 16.513 37.599 1.00 78.75 91 ALA A CA 1
ATOM 713 C C . ALA A 1 91 ? -24.837 17.323 36.299 1.00 78.75 91 ALA A C 1
ATOM 715 O O . ALA A 1 91 ? -24.389 16.776 35.299 1.00 78.75 91 ALA A O 1
ATOM 716 N N . ALA A 1 92 ? -25.142 18.621 36.304 1.00 77.19 92 ALA A N 1
ATOM 717 C CA . ALA A 1 92 ? -24.987 19.493 35.141 1.00 77.19 92 ALA A CA 1
ATOM 718 C C . ALA A 1 92 ? -23.521 19.707 34.733 1.00 77.19 92 ALA A C 1
ATOM 720 O O . ALA A 1 92 ? -23.263 19.920 33.557 1.00 77.19 92 ALA A O 1
ATOM 721 N N . GLU A 1 93 ? -22.572 19.612 35.664 1.00 71.88 93 GLU A N 1
ATOM 722 C CA . GLU A 1 93 ? -21.129 19.661 35.381 1.00 71.88 93 GLU A CA 1
ATOM 723 C C . GLU A 1 93 ? -20.601 18.280 34.941 1.00 71.88 93 GLU A C 1
ATOM 725 O O . GLU A 1 93 ? -19.897 18.143 33.943 1.00 71.88 93 GLU A O 1
ATOM 730 N N . VAL A 1 94 ? -20.992 17.214 35.646 1.00 70.56 94 VAL A N 1
ATOM 731 C CA . VAL A 1 94 ? -20.478 15.849 35.444 1.00 70.56 94 VAL A CA 1
ATOM 732 C C . VAL A 1 94 ? -21.133 15.142 34.249 1.00 70.56 94 VAL A C 1
ATOM 734 O O . VAL A 1 94 ? -20.516 14.291 33.624 1.00 70.56 94 VAL A O 1
ATOM 737 N N . ILE A 1 95 ? -22.365 15.457 33.861 1.00 65.94 95 ILE A N 1
ATOM 738 C CA . ILE A 1 95 ? -23.018 14.809 32.711 1.00 65.94 95 ILE A CA 1
ATOM 739 C C . ILE A 1 95 ? -22.423 15.248 31.357 1.00 65.94 95 ILE A C 1
ATOM 741 O O . ILE A 1 95 ? -22.129 14.355 30.567 1.00 65.94 95 ILE A O 1
ATOM 745 N N . PRO A 1 96 ? -22.189 16.539 31.043 1.00 63.00 96 PRO A N 1
ATOM 746 C CA . PRO A 1 96 ? -21.526 16.947 29.795 1.00 63.00 96 PRO A CA 1
ATOM 747 C C . PRO A 1 96 ? -20.028 16.621 29.796 1.00 63.00 96 PRO A C 1
ATOM 749 O O . PRO A 1 96 ? -19.492 16.264 28.756 1.00 63.00 96 PRO A O 1
ATOM 752 N N . ILE A 1 97 ? -19.412 16.655 30.980 1.00 63.34 97 ILE A N 1
ATOM 753 C CA . ILE A 1 97 ? -18.442 15.684 31.482 1.00 63.34 97 ILE A CA 1
ATOM 754 C C . ILE A 1 97 ? -18.341 14.353 30.717 1.00 63.34 97 ILE A C 1
ATOM 756 O O . ILE A 1 97 ? -17.501 14.120 29.852 1.00 63.34 97 ILE A O 1
ATOM 760 N N . PHE A 1 98 ? -19.285 13.471 31.073 1.00 58.12 98 PHE A N 1
ATOM 761 C CA . PHE A 1 98 ? -19.288 12.052 30.757 1.00 58.12 98 PHE A CA 1
ATOM 762 C C . PHE A 1 98 ? -20.022 11.631 29.476 1.00 58.12 98 PHE A C 1
ATOM 764 O O . PHE A 1 98 ? -19.773 10.545 28.944 1.00 58.12 98 PHE A O 1
ATOM 771 N N . ALA A 1 99 ? -20.893 12.485 28.948 1.00 49.84 99 ALA A N 1
ATOM 772 C CA . ALA A 1 99 ? -21.635 12.280 27.710 1.00 49.84 99 ALA A CA 1
ATOM 773 C C . ALA A 1 99 ? -20.743 12.061 26.466 1.00 49.84 99 ALA A C 1
ATOM 775 O O . ALA A 1 99 ? -21.010 11.104 25.728 1.00 49.84 99 ALA A O 1
ATOM 776 N N . PRO A 1 100 ? -19.656 12.828 26.222 1.00 53.03 100 PRO A N 1
ATOM 777 C CA . PRO A 1 100 ? -18.768 12.568 25.091 1.00 53.03 100 PRO A CA 1
ATOM 778 C C . PRO A 1 100 ? -17.998 11.247 25.234 1.00 53.03 100 PRO A C 1
ATOM 780 O O . PRO A 1 100 ? -17.615 10.669 24.220 1.00 53.03 100 PRO A O 1
ATOM 783 N N . TYR A 1 101 ? -17.831 10.706 26.449 1.00 52.34 101 TYR A N 1
ATOM 784 C CA . TYR A 1 101 ? -17.161 9.413 26.652 1.00 52.34 101 TYR A CA 1
ATOM 785 C C . TYR A 1 101 ? -18.022 8.206 26.255 1.00 52.34 101 TYR A C 1
ATOM 787 O O . TYR A 1 101 ? -17.485 7.120 26.059 1.00 52.34 101 TYR A O 1
ATOM 795 N N . ARG A 1 102 ? -19.350 8.365 26.155 1.00 45.84 102 ARG A N 1
ATOM 796 C CA . ARG A 1 102 ? -20.283 7.272 25.820 1.00 45.84 102 ARG A CA 1
ATOM 797 C C . ARG A 1 102 ? -20.820 7.344 24.388 1.00 45.84 102 ARG A C 1
ATOM 799 O O . ARG A 1 102 ? -21.204 6.307 23.859 1.00 45.84 102 ARG A O 1
ATOM 806 N N . LEU A 1 103 ? -20.859 8.532 23.776 1.00 41.47 103 LEU A N 1
ATOM 807 C CA . LEU A 1 103 ? -21.549 8.765 22.497 1.00 41.47 103 LEU A CA 1
ATOM 808 C C . LEU A 1 103 ? -20.646 9.177 21.329 1.00 41.47 103 LEU A C 1
ATOM 810 O O . LEU A 1 103 ? -21.127 9.250 20.203 1.00 41.47 103 LEU A O 1
ATOM 814 N N . SER A 1 104 ? -19.345 9.380 21.543 1.00 45.34 104 SER A N 1
ATOM 815 C CA . SER A 1 104 ? -18.408 9.653 20.449 1.00 45.34 104 SER A CA 1
ATOM 816 C C . SER A 1 104 ? -17.761 8.367 19.917 1.00 45.34 104 SER A C 1
ATOM 818 O O . SER A 1 104 ? -16.540 8.279 19.821 1.00 45.34 104 SER A O 1
ATOM 820 N N . TYR A 1 105 ? -18.572 7.370 19.546 1.00 44.94 105 TYR A N 1
ATOM 821 C CA . TYR A 1 105 ? -18.149 6.318 18.610 1.00 44.94 105 TYR A CA 1
ATOM 822 C C . TYR A 1 105 ? -18.172 6.919 17.206 1.00 44.94 105 TYR A C 1
ATOM 824 O O . TYR A 1 105 ? -19.079 6.682 16.414 1.00 44.94 105 TYR A O 1
ATOM 832 N N . ARG A 1 106 ? -17.212 7.793 16.924 1.00 41.88 106 ARG A N 1
ATOM 833 C CA . ARG A 1 106 ? -16.932 8.190 15.553 1.00 41.88 106 ARG A CA 1
ATOM 834 C C . ARG A 1 106 ? -15.892 7.201 15.054 1.00 41.88 106 ARG A C 1
ATOM 836 O O . ARG A 1 106 ? -14.863 7.062 15.709 1.00 41.88 106 ARG A O 1
ATOM 843 N N . GLU A 1 107 ? -16.183 6.500 13.958 1.00 42.72 107 GLU A N 1
ATOM 844 C CA . GLU A 1 107 ? -15.162 5.759 13.213 1.00 42.72 107 GLU A CA 1
ATOM 845 C C . GLU A 1 107 ? -13.997 6.723 12.994 1.00 42.72 107 GLU A C 1
ATOM 847 O O . GLU A 1 107 ? -14.141 7.781 12.374 1.00 42.72 107 GLU A O 1
ATOM 852 N N . VAL A 1 108 ? -12.889 6.448 13.673 1.00 45.28 108 VAL A N 1
ATOM 853 C CA . VAL A 1 108 ? -11.715 7.294 13.582 1.00 45.28 108 VAL A CA 1
ATOM 854 C C . VAL A 1 108 ? -11.096 6.977 12.230 1.00 45.28 108 VAL A C 1
ATOM 856 O O . VAL A 1 108 ? -10.582 5.880 12.038 1.00 45.28 108 VAL A O 1
ATOM 859 N N . GLU A 1 109 ? -11.150 7.934 11.301 1.00 41.78 109 GLU A N 1
ATOM 860 C CA . GLU A 1 109 ? -10.414 7.936 10.022 1.00 41.78 109 GLU A CA 1
ATOM 861 C C . GLU A 1 109 ? -8.899 8.094 10.261 1.00 41.78 109 GLU A C 1
ATOM 863 O O . GLU A 1 109 ? -8.216 8.907 9.642 1.00 41.78 109 GLU A O 1
ATOM 868 N N . THR A 1 110 ? -8.360 7.386 11.245 1.00 46.94 110 THR A N 1
ATOM 869 C CA . THR A 1 110 ? -6.929 7.368 11.507 1.00 46.94 110 THR A CA 1
ATOM 870 C C . THR A 1 110 ? -6.241 6.513 10.461 1.00 46.94 110 THR A C 1
ATOM 872 O O . THR A 1 110 ? -6.623 5.364 10.246 1.00 46.94 110 THR A O 1
ATOM 875 N N . GLU A 1 111 ? -5.148 7.037 9.909 1.00 52.78 111 GLU A N 1
ATOM 876 C CA . GLU A 1 111 ? -4.067 6.235 9.338 1.00 52.78 111 GLU A CA 1
ATOM 877 C C . GLU A 1 111 ? -3.428 5.401 10.461 1.00 52.78 111 GLU A C 1
ATOM 879 O O . GLU A 1 111 ? -2.400 5.750 11.044 1.00 52.78 111 GLU A O 1
ATOM 884 N N . LEU A 1 112 ? -4.101 4.322 10.843 1.00 56.16 112 LEU A N 1
ATOM 885 C CA . LEU A 1 112 ? -3.572 3.318 11.750 1.00 56.16 112 LEU A CA 1
ATOM 886 C C . LEU A 1 112 ? -2.595 2.446 10.973 1.00 56.16 112 LEU A C 1
ATOM 888 O O . LEU A 1 112 ? -2.921 1.929 9.904 1.00 56.16 112 LEU A O 1
ATOM 892 N N . LEU A 1 113 ? -1.405 2.259 11.535 1.00 57.31 113 LEU A N 1
ATOM 893 C CA . LEU A 1 113 ? -0.427 1.339 10.982 1.00 57.31 113 LEU A CA 1
ATOM 894 C C . LEU A 1 113 ? -0.422 0.065 11.810 1.00 57.31 113 LEU A C 1
ATOM 896 O O . LEU A 1 113 ? -0.228 0.084 13.030 1.00 57.31 113 LEU A O 1
ATOM 900 N N . VAL A 1 114 ? -0.579 -1.056 11.120 1.00 59.06 114 VAL A N 1
ATOM 901 C CA . VAL A 1 114 ? -0.187 -2.343 11.670 1.00 59.06 114 VAL A CA 1
ATOM 902 C C . VAL A 1 114 ? 1.304 -2.495 11.395 1.00 59.06 114 VAL A C 1
ATOM 904 O O . VAL A 1 114 ? 1.702 -2.652 10.244 1.00 59.06 114 VAL A O 1
ATOM 907 N N . SER A 1 115 ? 2.137 -2.360 12.432 1.00 55.81 115 SER A N 1
ATOM 908 C CA . SER A 1 115 ? 3.594 -2.362 12.243 1.00 55.81 115 SER A CA 1
ATOM 909 C C . SER A 1 115 ? 4.183 -3.760 12.205 1.00 55.81 115 SER A C 1
ATOM 911 O O . SER A 1 115 ? 5.189 -3.963 11.540 1.00 55.81 115 SER A O 1
ATOM 913 N N . ASP A 1 116 ? 3.561 -4.709 12.905 1.00 64.44 116 ASP A N 1
ATOM 914 C CA . ASP A 1 116 ? 4.056 -6.074 13.023 1.00 64.44 116 ASP A CA 1
ATOM 915 C C . ASP A 1 116 ? 2.868 -7.035 13.073 1.00 64.44 116 ASP A C 1
ATOM 917 O O . ASP A 1 116 ? 1.983 -6.896 13.921 1.00 64.44 116 ASP A O 1
ATOM 921 N N . ILE A 1 117 ? 2.846 -7.995 12.148 1.00 72.19 117 ILE A N 1
ATOM 922 C CA . ILE A 1 117 ? 1.888 -9.104 12.125 1.00 72.19 117 ILE A CA 1
ATOM 923 C C . ILE A 1 117 ? 2.708 -10.376 12.072 1.00 72.19 117 ILE A C 1
ATOM 925 O O . ILE A 1 117 ? 3.441 -10.610 11.112 1.00 72.19 117 ILE A O 1
ATOM 929 N N . MET A 1 118 ? 2.554 -11.213 13.087 1.00 75.06 118 MET A N 1
ATOM 930 C CA . MET A 1 118 ? 3.061 -12.576 13.071 1.00 75.06 118 MET A CA 1
ATOM 931 C C . MET A 1 118 ? 1.867 -13.516 13.039 1.00 75.06 118 MET A C 1
ATOM 933 O O . MET A 1 118 ? 0.997 -13.445 13.909 1.00 75.06 118 MET A O 1
ATOM 937 N N . VAL A 1 119 ? 1.831 -14.367 12.019 1.00 76.81 119 VAL A N 1
ATOM 938 C CA . VAL A 1 119 ? 0.849 -15.439 11.891 1.00 76.81 119 VAL A CA 1
ATOM 939 C C . VAL A 1 119 ? 1.591 -16.754 12.031 1.00 76.81 119 VAL A C 1
ATOM 941 O O . VAL A 1 119 ? 2.452 -17.069 11.214 1.00 76.81 119 VAL A O 1
ATOM 944 N N . ASP A 1 120 ? 1.253 -17.495 13.075 1.00 75.94 120 ASP A N 1
ATOM 945 C CA . ASP A 1 120 ? 1.791 -18.817 13.358 1.00 75.94 120 ASP A CA 1
ATOM 946 C C . ASP A 1 120 ? 0.688 -19.859 13.135 1.00 75.94 120 ASP A C 1
ATOM 948 O O . ASP A 1 120 ? -0.330 -19.862 13.825 1.00 75.94 120 ASP A O 1
ATOM 952 N N . ASN A 1 121 ? 0.886 -20.718 12.136 1.00 76.00 121 ASN A N 1
ATOM 953 C CA . ASN A 1 121 ? -0.004 -21.832 11.803 1.00 76.00 121 ASN A CA 1
ATOM 954 C C . ASN A 1 121 ? 0.597 -23.197 12.215 1.00 76.00 121 ASN A C 1
ATOM 956 O O . ASN A 1 121 ? 0.053 -24.230 11.826 1.00 76.00 121 ASN A O 1
ATOM 960 N N . GLU A 1 122 ? 1.709 -23.241 12.964 1.00 65.50 122 GLU A N 1
ATOM 961 C CA . GLU A 1 122 ? 2.382 -24.497 13.343 1.00 65.50 122 GLU A CA 1
ATOM 962 C C . GLU A 1 122 ? 1.528 -25.360 14.289 1.00 65.50 122 GLU A C 1
ATOM 964 O O . GLU A 1 122 ? 1.619 -26.590 14.270 1.00 65.50 122 GLU A O 1
ATOM 969 N N . ASN A 1 123 ? 0.622 -24.748 15.057 1.00 56.41 123 ASN A N 1
ATOM 970 C CA . ASN A 1 123 ? -0.405 -25.471 15.804 1.00 56.41 123 ASN A CA 1
ATOM 971 C C . ASN A 1 123 ? -1.588 -25.791 14.878 1.00 56.41 123 ASN A C 1
ATOM 973 O O . ASN A 1 123 ? -2.524 -25.013 14.737 1.00 56.41 123 ASN A O 1
ATOM 977 N N . VAL A 1 124 ? -1.538 -26.966 14.251 1.00 51.94 124 VAL A N 1
ATOM 978 C CA . VAL A 1 124 ? -2.441 -27.459 13.185 1.00 51.94 124 VAL A CA 1
ATOM 979 C C . VAL A 1 124 ? -3.947 -27.392 13.522 1.00 51.94 124 VAL A C 1
ATOM 981 O O . VAL A 1 124 ? -4.774 -27.436 12.614 1.00 51.94 124 VAL A O 1
ATOM 984 N N . GLU A 1 125 ? -4.326 -27.229 14.793 1.00 55.00 125 GLU A N 1
ATOM 985 C CA . GLU A 1 125 ? -5.725 -27.026 15.200 1.00 55.00 125 GLU A CA 1
ATOM 986 C C . GLU A 1 125 ? -6.148 -25.547 15.264 1.00 55.00 125 GLU A C 1
ATOM 988 O O . GLU A 1 125 ? -7.282 -25.248 14.905 1.00 55.00 125 GLU A O 1
ATOM 993 N N . ASN A 1 126 ? -5.255 -24.621 15.643 1.00 62.53 126 ASN A N 1
ATOM 994 C CA . ASN A 1 126 ? -5.557 -23.204 15.882 1.00 62.53 126 ASN A CA 1
ATOM 995 C C . ASN A 1 126 ? -4.357 -22.320 15.497 1.00 62.53 126 ASN A C 1
ATOM 997 O O . ASN A 1 126 ? -3.280 -22.451 16.082 1.00 62.53 126 ASN A O 1
ATOM 1001 N N . GLY A 1 127 ? -4.541 -21.380 14.566 1.00 75.19 127 GLY A N 1
ATOM 1002 C CA . GLY A 1 127 ? -3.505 -20.393 14.248 1.00 75.19 127 GLY A CA 1
ATOM 1003 C C . GLY A 1 127 ? -3.420 -19.280 15.302 1.00 75.19 127 GLY A C 1
ATOM 1004 O O . GLY A 1 127 ? -4.439 -18.856 15.847 1.00 75.19 127 GLY A O 1
ATOM 1005 N N . LEU A 1 128 ? -2.224 -18.767 15.586 1.00 80.19 128 LEU A N 1
ATOM 1006 C CA . LEU A 1 128 ? -2.013 -17.614 16.465 1.00 80.19 128 LEU A CA 1
ATOM 1007 C C . LEU A 1 128 ? -1.676 -16.375 15.632 1.00 80.19 128 LEU A C 1
ATOM 1009 O O . LEU A 1 128 ? -0.725 -16.373 14.854 1.00 80.19 128 LEU A O 1
ATOM 1013 N N . ILE A 1 129 ? -2.415 -15.288 15.854 1.00 81.44 129 ILE A N 1
ATOM 1014 C CA . ILE A 1 129 ? -2.080 -13.958 15.338 1.00 81.44 129 ILE A CA 1
ATOM 1015 C C . ILE A 1 129 ? -1.537 -13.130 16.489 1.00 81.44 129 ILE A C 1
ATOM 1017 O O . ILE A 1 129 ? -2.221 -12.943 17.493 1.00 81.44 129 ILE A O 1
ATOM 1021 N N . SER A 1 130 ? -0.335 -12.590 16.325 1.00 79.94 130 SER A N 1
ATOM 1022 C CA . SER A 1 130 ? 0.172 -11.495 17.152 1.00 79.94 130 SER A CA 1
ATOM 1023 C C . SER A 1 130 ? 0.249 -10.241 16.296 1.00 79.94 130 SER A C 1
ATOM 1025 O O . SER A 1 130 ? 0.894 -10.252 15.249 1.00 79.94 130 SER A O 1
ATOM 1027 N N . VAL A 1 131 ? -0.433 -9.180 16.722 1.00 78.94 131 VAL A N 1
ATOM 1028 C CA . VAL A 1 131 ? -0.489 -7.914 15.993 1.00 78.94 131 VAL A CA 1
ATOM 1029 C C . VAL A 1 131 ? -0.112 -6.745 16.892 1.00 78.94 131 VAL A C 1
ATOM 1031 O O . VAL A 1 131 ? -0.609 -6.617 18.014 1.00 78.94 131 VAL A O 1
ATOM 1034 N N . THR A 1 132 ? 0.731 -5.867 16.360 1.00 79.31 132 THR A N 1
ATOM 1035 C CA . THR A 1 132 ? 1.062 -4.579 16.968 1.00 79.31 132 THR A CA 1
ATOM 1036 C C . THR A 1 132 ? 0.449 -3.469 16.130 1.00 79.31 132 THR A C 1
ATOM 1038 O O . THR A 1 132 ? 0.830 -3.253 14.977 1.00 79.31 132 THR A O 1
ATOM 1041 N N . VAL A 1 133 ? -0.503 -2.750 16.720 1.00 73.88 133 VAL A N 1
ATOM 1042 C CA . VAL A 1 133 ? -1.160 -1.594 16.108 1.00 73.88 133 VAL A CA 1
ATOM 1043 C C . VAL A 1 133 ? -0.611 -0.326 16.748 1.00 73.88 133 VAL A C 1
ATOM 1045 O O . VAL A 1 133 ? -0.590 -0.189 17.975 1.00 73.88 133 VAL A O 1
ATOM 1048 N N . LYS A 1 134 ? -0.167 0.615 15.917 1.00 72.81 134 LYS A N 1
ATOM 1049 C CA . LYS A 1 134 ? 0.356 1.913 16.351 1.00 72.81 134 LYS A CA 1
ATOM 1050 C C . LYS A 1 134 ? -0.537 3.028 15.822 1.00 72.81 134 LYS A C 1
ATOM 1052 O O . LYS A 1 134 ? -0.962 2.996 14.667 1.00 72.81 134 LYS A O 1
ATOM 1057 N N . SER A 1 135 ? -0.815 4.014 16.672 1.00 68.88 135 SER A N 1
ATOM 1058 C CA . SER A 1 135 ? -1.452 5.260 16.243 1.00 68.88 135 SER A CA 1
ATOM 1059 C C . SER A 1 135 ? -0.388 6.238 15.749 1.00 68.88 135 SER A C 1
ATOM 1061 O O . SER A 1 135 ? 0.600 6.472 16.444 1.00 68.88 135 SER A O 1
ATOM 1063 N N . ASN A 1 136 ? -0.592 6.819 14.565 1.00 60.00 136 ASN A N 1
ATOM 1064 C CA . ASN A 1 136 ? 0.295 7.836 13.987 1.00 60.00 136 ASN A CA 1
ATOM 1065 C C . ASN A 1 136 ? -0.096 9.284 14.353 1.00 60.00 136 ASN A C 1
ATOM 1067 O O . ASN A 1 136 ? 0.505 10.221 13.830 1.00 60.00 136 ASN A O 1
ATOM 1071 N N . GLY A 1 137 ? -1.101 9.500 15.213 1.00 58.50 137 GLY A N 1
ATOM 1072 C CA . GLY A 1 137 ? -1.663 10.833 15.468 1.00 58.50 137 GLY A CA 1
ATOM 1073 C C . GLY A 1 137 ? -2.075 11.101 16.918 1.00 58.50 137 GLY A C 1
ATOM 1074 O O . GLY A 1 137 ? -1.719 10.365 17.831 1.00 58.50 137 GLY A O 1
ATOM 1075 N N . ALA A 1 138 ? -2.865 12.165 17.110 1.00 49.00 138 ALA A N 1
ATOM 1076 C CA . ALA A 1 138 ? -3.429 12.606 18.399 1.00 49.00 138 ALA A CA 1
ATOM 1077 C C . ALA A 1 138 ? -4.611 11.742 18.895 1.00 49.00 138 ALA A C 1
ATOM 1079 O O . ALA A 1 138 ? -5.357 12.133 19.795 1.00 49.00 138 ALA A O 1
ATOM 1080 N N . ASP A 1 139 ? -4.826 10.590 18.264 1.00 62.72 139 ASP A N 1
ATOM 1081 C CA . ASP A 1 139 ? -5.920 9.675 18.555 1.00 62.72 139 ASP A CA 1
ATOM 1082 C C . ASP A 1 139 ? -5.381 8.447 19.292 1.00 62.72 139 ASP A C 1
ATOM 1084 O O . ASP A 1 139 ? -4.316 7.912 18.982 1.00 62.72 139 ASP A O 1
ATOM 1088 N N . CYS A 1 140 ? -6.131 7.984 20.284 1.00 67.88 140 CYS A N 1
ATOM 1089 C CA . CYS A 1 140 ? -5.791 6.823 21.090 1.00 67.88 140 CYS A CA 1
ATOM 1090 C C . CYS A 1 140 ? -6.527 5.576 20.608 1.00 67.88 140 CYS A C 1
ATOM 1092 O O . CYS A 1 140 ? -7.712 5.642 20.280 1.00 67.88 140 CYS A O 1
ATOM 1094 N N . ILE A 1 141 ? -5.846 4.428 20.619 1.00 73.94 141 ILE A N 1
ATOM 1095 C CA . ILE A 1 141 ? -6.470 3.128 20.346 1.00 73.94 141 ILE A CA 1
ATOM 1096 C C . ILE A 1 141 ? -7.265 2.704 21.587 1.00 73.94 141 ILE A C 1
ATOM 1098 O O . ILE A 1 141 ? -6.727 2.657 22.695 1.00 73.94 141 ILE A O 1
ATOM 1102 N N . ARG A 1 142 ? -8.556 2.403 21.409 1.00 73.00 142 ARG A N 1
ATOM 1103 C CA . ARG A 1 142 ? -9.472 1.955 22.471 1.00 73.00 142 ARG A CA 1
ATOM 1104 C C . ARG A 1 142 ? -9.663 0.448 22.448 1.00 73.00 142 ARG A C 1
ATOM 1106 O O . ARG A 1 142 ? -9.519 -0.190 23.489 1.00 73.00 142 ARG A O 1
ATOM 1113 N N . THR A 1 143 ? -9.989 -0.103 21.283 1.00 76.19 143 THR A N 1
ATOM 1114 C CA . THR A 1 143 ? -10.214 -1.541 21.102 1.00 76.19 143 THR A CA 1
ATOM 1115 C C . THR A 1 143 ? -9.567 -2.027 19.816 1.00 76.19 143 THR A C 1
ATOM 1117 O O . THR A 1 143 ? -9.461 -1.285 18.836 1.00 76.19 143 THR A O 1
ATOM 1120 N N . VAL A 1 144 ? -9.137 -3.286 19.842 1.00 83.25 144 VAL A N 1
ATOM 1121 C CA . VAL A 1 144 ? -8.749 -4.056 18.663 1.00 83.25 144 VAL A CA 1
ATOM 1122 C C . VAL A 1 144 ? -9.589 -5.321 18.694 1.00 83.25 144 VAL A C 1
ATOM 1124 O O . VAL A 1 144 ? -9.398 -6.185 19.547 1.00 83.25 144 VAL A O 1
ATOM 1127 N N . ASP A 1 145 ? -10.559 -5.379 17.796 1.00 85.94 145 ASP A N 1
ATOM 1128 C CA . ASP A 1 145 ? -11.547 -6.438 17.711 1.00 85.94 145 ASP A CA 1
ATOM 1129 C C . ASP A 1 145 ? -11.205 -7.366 16.545 1.00 85.94 145 ASP A C 1
ATOM 1131 O O . ASP A 1 145 ? -10.901 -6.921 15.434 1.00 85.94 145 ASP A O 1
ATOM 1135 N N . PHE A 1 146 ? -11.283 -8.670 16.795 1.00 89.06 146 PHE A N 1
ATOM 1136 C CA . PHE A 1 146 ? -11.025 -9.707 15.802 1.00 89.06 146 PHE A CA 1
ATOM 1137 C C . PHE A 1 146 ? -12.336 -10.389 15.440 1.00 89.06 146 PHE A C 1
ATOM 1139 O O . PHE A 1 146 ? -13.127 -10.763 16.304 1.00 89.06 146 PHE A O 1
ATOM 1146 N N . THR A 1 147 ? -12.586 -10.553 14.147 1.00 91.44 147 THR A N 1
ATOM 1147 C CA . THR A 1 147 ? -13.705 -11.349 13.641 1.00 91.44 147 THR A CA 1
ATOM 1148 C C . THR A 1 147 ? -13.174 -12.380 12.670 1.00 91.44 147 THR A C 1
ATOM 1150 O O . THR A 1 147 ? -12.569 -12.025 11.662 1.00 91.44 147 THR A O 1
ATOM 1153 N N . GLU A 1 148 ? -13.440 -13.650 12.939 1.00 92.00 148 GLU A N 1
ATOM 1154 C CA . GLU A 1 148 ? -13.020 -14.750 12.082 1.00 92.00 148 GLU A CA 1
ATOM 1155 C C . GLU A 1 148 ? -14.203 -15.330 11.309 1.00 92.00 148 GLU A C 1
ATOM 1157 O O . GLU A 1 148 ? -15.272 -15.585 11.866 1.00 92.00 148 GLU A O 1
ATOM 1162 N N . LYS A 1 149 ? -14.007 -15.544 10.005 1.00 91.38 149 LYS A N 1
ATOM 1163 C CA . LYS A 1 149 ? -14.941 -16.280 9.147 1.00 91.38 149 LYS A CA 1
ATOM 1164 C C . LYS A 1 149 ? -14.153 -17.150 8.175 1.00 91.38 149 LYS A C 1
ATOM 1166 O O . LYS A 1 149 ? -13.403 -16.625 7.358 1.00 91.38 149 LYS A O 1
ATOM 1171 N N . ASN A 1 150 ? -14.353 -18.468 8.227 1.00 87.00 150 ASN A N 1
ATOM 1172 C CA . ASN A 1 150 ? -13.750 -19.437 7.299 1.00 87.00 150 ASN A CA 1
ATOM 1173 C C . ASN A 1 150 ? -12.210 -19.324 7.175 1.00 87.00 150 ASN A C 1
ATOM 1175 O O . ASN A 1 150 ? -11.673 -19.398 6.068 1.00 87.00 150 ASN A O 1
ATOM 1179 N N . GLY A 1 151 ? -11.503 -19.113 8.293 1.00 86.19 151 GLY A N 1
ATOM 1180 C CA . GLY A 1 151 ? -10.041 -18.941 8.320 1.00 86.19 151 GLY A CA 1
ATOM 1181 C C . GLY A 1 151 ? -9.545 -17.566 7.850 1.00 86.19 151 GLY A C 1
ATOM 1182 O O . GLY A 1 151 ? -8.342 -17.369 7.697 1.00 86.19 151 GLY A O 1
ATOM 1183 N N . VAL A 1 152 ? -10.443 -16.605 7.607 1.00 90.44 152 VAL A N 1
ATOM 1184 C CA . VAL A 1 152 ? -10.093 -15.200 7.359 1.00 90.44 152 VAL A CA 1
ATOM 1185 C C . VAL A 1 152 ? -10.350 -14.398 8.625 1.00 90.44 152 VAL A C 1
ATOM 1187 O O . VAL A 1 152 ? -11.495 -14.309 9.077 1.00 90.44 152 VAL A O 1
ATOM 1190 N N . VAL A 1 153 ? -9.304 -13.784 9.174 1.00 90.69 153 VAL A N 1
ATOM 1191 C CA . VAL A 1 153 ? -9.407 -12.926 10.359 1.00 90.69 153 VAL A CA 1
ATOM 1192 C C . VAL A 1 153 ? -9.444 -11.465 9.933 1.00 90.69 153 VAL A C 1
ATOM 1194 O O . VAL A 1 153 ? -8.565 -10.983 9.230 1.00 90.69 153 VAL A O 1
ATOM 1197 N N . THR A 1 154 ? -10.479 -10.747 10.351 1.00 91.06 154 THR A N 1
ATOM 1198 C CA . THR A 1 154 ? -10.622 -9.304 10.141 1.00 91.06 154 THR A CA 1
ATOM 1199 C C . THR A 1 154 ? -10.330 -8.579 11.441 1.00 91.06 154 THR A C 1
ATOM 1201 O O . THR A 1 154 ? -10.982 -8.840 12.451 1.00 91.06 154 THR A O 1
ATOM 1204 N N . ILE A 1 155 ? -9.375 -7.660 11.391 1.00 88.19 155 ILE A N 1
ATOM 1205 C CA . ILE A 1 155 ? -8.983 -6.789 12.490 1.00 88.19 155 ILE A CA 1
ATOM 1206 C C . ILE A 1 155 ? -9.703 -5.455 12.306 1.00 88.19 155 ILE A C 1
ATOM 1208 O O . ILE A 1 155 ? -9.562 -4.797 11.272 1.00 88.19 155 ILE A O 1
ATOM 1212 N N . LYS A 1 156 ? -10.474 -5.057 13.316 1.00 85.81 156 LYS A N 1
ATOM 1213 C CA . LYS A 1 156 ? -11.074 -3.728 13.423 1.00 85.81 156 LYS A CA 1
ATOM 1214 C C . LYS A 1 156 ? -10.463 -3.006 14.603 1.00 85.81 156 LYS A C 1
ATOM 1216 O O . LYS A 1 156 ? -10.318 -3.578 15.676 1.00 85.81 156 LYS A O 1
ATOM 1221 N N . VAL A 1 157 ? -10.120 -1.745 14.407 1.00 80.31 157 VAL A N 1
ATOM 1222 C CA . VAL A 1 157 ? -9.534 -0.919 15.456 1.00 80.31 157 VAL A CA 1
ATOM 1223 C C . VAL A 1 157 ? -10.441 0.274 15.667 1.00 80.31 157 VAL A C 1
ATOM 1225 O O . VAL A 1 157 ? -10.793 0.964 14.715 1.00 80.31 157 VAL A O 1
ATOM 1228 N N . SER A 1 158 ? -10.825 0.502 16.918 1.00 76.56 158 SER A N 1
ATOM 1229 C CA . SER A 1 158 ? -11.612 1.667 17.311 1.00 76.56 158 SER A CA 1
ATOM 1230 C C . SER A 1 158 ? -10.750 2.578 18.167 1.00 76.56 158 SER A C 1
ATOM 1232 O O . SER A 1 158 ? -10.064 2.110 19.080 1.00 76.56 158 SER A O 1
ATOM 1234 N N . GLY A 1 159 ? -10.795 3.880 17.896 1.00 72.88 159 GLY A N 1
ATOM 1235 C CA . GLY A 1 159 ? -10.052 4.887 18.647 1.00 72.88 159 GLY A CA 1
ATOM 1236 C C . GLY A 1 159 ? -10.920 6.038 19.148 1.00 72.88 159 GLY A C 1
ATOM 1237 O O . GLY A 1 159 ? -12.121 6.092 18.894 1.00 72.88 159 GLY A O 1
ATOM 1238 N N . SER A 1 160 ? -10.313 6.978 19.868 1.00 67.19 160 SER A N 1
ATOM 1239 C CA . SER A 1 160 ? -10.923 8.276 20.187 1.00 67.19 160 SER A CA 1
ATOM 1240 C C . SER A 1 160 ? -9.867 9.376 20.214 1.00 67.19 160 SER A C 1
ATOM 1242 O O . SER A 1 160 ? -8.704 9.083 20.485 1.00 67.19 160 SER A O 1
ATOM 1244 N N . LYS A 1 161 ? -10.277 10.641 20.068 1.00 63.50 161 LYS A N 1
ATOM 1245 C CA . LYS A 1 161 ? -9.391 11.788 20.326 1.00 63.50 161 LYS A CA 1
ATOM 1246 C C . LYS A 1 161 ? -8.777 11.732 21.722 1.00 63.50 161 LYS A C 1
ATOM 1248 O O . LYS A 1 161 ? -9.371 11.161 22.643 1.00 63.50 161 LYS A O 1
ATOM 1253 N N . ASP A 1 162 ? -7.579 12.297 21.801 1.00 60.25 162 ASP A N 1
ATOM 1254 C CA . ASP A 1 162 ? -6.627 12.222 22.901 1.00 60.25 162 ASP A CA 1
ATOM 1255 C C . ASP A 1 162 ? -7.245 12.221 24.308 1.00 60.25 162 ASP A C 1
ATOM 1257 O O . ASP A 1 162 ? -8.158 12.980 24.643 1.00 60.25 162 ASP A O 1
ATOM 1261 N N . SER A 1 163 ? -6.705 11.354 25.156 1.00 54.91 163 SER A N 1
ATOM 1262 C CA . SER A 1 163 ? -7.039 11.235 26.572 1.00 54.91 163 SER A CA 1
ATOM 1263 C C . SER A 1 163 ? -5.736 11.074 27.339 1.00 54.91 163 SER A C 1
ATOM 1265 O O . SER A 1 163 ? -4.852 10.357 26.890 1.00 54.91 163 SER A O 1
ATOM 1267 N N . VAL A 1 164 ? -5.638 11.659 28.535 1.00 51.81 164 VAL A N 1
ATOM 1268 C CA . VAL A 1 164 ? -4.465 11.541 29.432 1.00 51.81 164 VAL A CA 1
ATOM 1269 C C . VAL A 1 164 ? -4.143 10.076 29.810 1.00 51.81 164 VAL A C 1
ATOM 1271 O O . VAL A 1 164 ? -3.082 9.787 30.351 1.00 51.81 164 VAL A O 1
ATOM 1274 N N . PHE A 1 165 ? -5.036 9.132 29.495 1.00 54.06 165 PHE A N 1
ATOM 1275 C CA . PHE A 1 165 ? -4.869 7.690 29.699 1.00 54.06 165 PHE A CA 1
ATOM 1276 C C . PHE A 1 165 ? -4.634 6.902 28.394 1.00 54.06 165 PHE A C 1
ATOM 1278 O O . PHE A 1 165 ? -4.852 5.689 28.361 1.00 54.06 165 PHE A O 1
ATOM 1285 N N . SER A 1 166 ? -4.249 7.569 27.301 1.00 57.34 166 SER A N 1
ATOM 1286 C CA . SER A 1 166 ? -4.047 6.932 26.000 1.00 57.34 166 SER A CA 1
ATOM 1287 C C . SER A 1 166 ? -2.818 6.019 25.977 1.00 57.34 166 SER A C 1
ATOM 1289 O O . SER A 1 166 ? -1.761 6.332 26.526 1.00 57.34 166 SER A O 1
ATOM 1291 N N . LYS A 1 167 ? -2.952 4.866 25.309 1.00 61.41 167 LYS A N 1
ATOM 1292 C CA . LYS A 1 167 ? -1.810 4.041 24.902 1.00 61.41 167 LYS A CA 1
ATOM 1293 C C . LYS A 1 167 ? -1.514 4.324 23.423 1.00 61.41 167 LYS A C 1
ATOM 1295 O O . LYS A 1 167 ? -2.402 4.103 22.600 1.00 61.41 167 LYS A O 1
ATOM 1300 N N . PRO A 1 168 ? -0.303 4.792 23.070 1.00 65.00 168 PRO A N 1
ATOM 1301 C CA . PRO A 1 168 ? 0.067 5.073 21.676 1.00 65.00 168 PRO A CA 1
ATOM 1302 C C . PRO A 1 168 ? 0.274 3.793 20.850 1.00 65.00 168 PRO A C 1
ATOM 1304 O O . PRO A 1 168 ? 0.197 3.811 19.622 1.00 65.00 168 PRO A O 1
ATOM 1307 N N . VAL A 1 169 ? 0.525 2.676 21.536 1.00 72.88 169 VAL A N 1
ATOM 1308 C CA . VAL A 1 169 ? 0.756 1.355 20.955 1.00 72.88 169 VAL A CA 1
ATOM 1309 C C . VAL A 1 169 ? -0.180 0.360 21.623 1.00 72.88 169 VAL A C 1
ATOM 1311 O O . VAL A 1 169 ? -0.334 0.366 22.849 1.00 72.88 169 VAL A O 1
ATOM 1314 N N . TYR A 1 170 ? -0.791 -0.495 20.813 1.00 75.38 170 TYR A N 1
ATOM 1315 C CA . TYR A 1 170 ? -1.641 -1.580 21.266 1.00 75.38 170 TYR A CA 1
ATOM 1316 C C . TYR A 1 170 ? -1.124 -2.902 20.709 1.00 75.38 170 TYR A C 1
ATOM 1318 O O . TYR A 1 170 ? -1.006 -3.075 19.498 1.00 75.38 170 TYR A O 1
ATOM 1326 N N . GLU A 1 171 ? -0.837 -3.839 21.604 1.00 80.69 171 GLU A N 1
ATOM 1327 C CA . GLU A 1 171 ? -0.454 -5.203 21.251 1.00 80.69 171 GLU A CA 1
ATOM 1328 C C . GLU A 1 171 ? -1.624 -6.134 21.546 1.00 80.69 171 GLU A C 1
ATOM 1330 O O . GLU A 1 171 ? -2.177 -6.128 22.650 1.00 80.69 171 GLU A O 1
ATOM 1335 N N . ALA A 1 172 ? -1.996 -6.939 20.557 1.00 81.12 172 ALA A N 1
ATOM 1336 C CA . ALA A 1 172 ? -3.043 -7.936 20.683 1.00 81.12 172 ALA A CA 1
ATOM 1337 C C . ALA A 1 172 ? -2.575 -9.297 20.197 1.00 81.12 172 ALA A C 1
ATOM 1339 O O . ALA A 1 172 ? -1.810 -9.420 19.240 1.00 81.12 172 ALA A O 1
ATOM 1340 N N . LYS A 1 173 ? -3.114 -10.327 20.844 1.00 86.06 173 LYS A N 1
ATOM 1341 C CA . LYS A 1 173 ? -3.007 -11.710 20.402 1.00 86.06 173 LYS A CA 1
ATOM 1342 C C . LYS A 1 173 ? -4.399 -12.276 20.189 1.00 86.06 173 LYS A C 1
ATOM 1344 O O . LYS A 1 173 ? -5.286 -12.042 21.008 1.00 86.06 173 LYS A O 1
ATOM 1349 N N . TYR A 1 174 ? -4.569 -13.024 19.112 1.00 85.88 174 TYR A N 1
ATOM 1350 C CA . TYR A 1 174 ? -5.813 -13.696 18.774 1.00 85.88 174 TYR A CA 1
ATOM 1351 C C . TYR A 1 174 ? -5.527 -15.154 18.426 1.00 85.88 174 TYR A C 1
ATOM 1353 O O . TYR A 1 174 ? -4.723 -15.437 17.539 1.00 85.88 174 TYR A O 1
ATOM 1361 N N . ASN A 1 175 ? -6.189 -16.066 19.136 1.00 86.88 175 ASN A N 1
ATOM 1362 C CA . ASN A 1 175 ? -6.175 -17.490 18.825 1.00 86.88 175 ASN A CA 1
ATOM 1363 C C . ASN A 1 175 ? -7.335 -17.766 17.868 1.00 86.88 175 ASN A C 1
ATOM 1365 O O . ASN A 1 175 ? -8.495 -17.639 18.264 1.00 86.88 175 ASN A O 1
ATOM 1369 N N . ALA A 1 176 ? -7.018 -18.105 1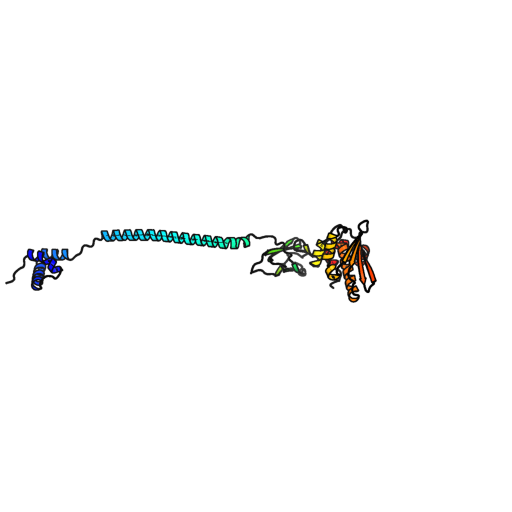6.625 1.00 85.62 176 ALA A N 1
ATOM 1370 C CA . ALA A 1 176 ? -8.003 -18.473 15.624 1.00 85.62 176 ALA A CA 1
ATOM 1371 C C . ALA A 1 176 ? -8.558 -19.871 15.904 1.00 85.62 176 ALA A C 1
ATOM 1373 O O . ALA A 1 176 ? -7.830 -20.748 16.364 1.00 85.62 176 ALA A O 1
ATOM 1374 N N . GLY A 1 177 ? -9.843 -20.075 15.610 1.00 83.25 177 GLY A N 1
ATOM 1375 C CA . GLY A 1 177 ? -10.492 -21.389 15.717 1.00 83.25 177 GLY A CA 1
ATOM 1376 C C . GLY A 1 177 ? -10.221 -22.307 14.520 1.00 83.25 177 GLY A C 1
ATOM 1377 O O . GLY A 1 177 ? -10.648 -23.461 14.513 1.00 83.25 177 GLY A O 1
ATOM 1378 N N . HIS A 1 178 ? -9.564 -21.784 13.485 1.00 83.00 178 HIS A N 1
ATOM 1379 C CA . HIS A 1 178 ? -9.168 -22.501 12.282 1.00 83.00 178 HIS A CA 1
ATOM 1380 C C . HIS A 1 178 ? -7.752 -22.101 11.853 1.00 83.00 178 HIS A C 1
ATOM 1382 O O . HIS A 1 178 ? -7.201 -21.091 12.294 1.00 83.00 178 HIS A O 1
ATOM 1388 N N . THR A 1 179 ? -7.180 -22.860 10.915 1.00 85.19 179 THR A N 1
ATOM 1389 C CA . THR A 1 179 ? -5.979 -22.436 10.188 1.00 85.19 179 THR A CA 1
ATOM 1390 C C . THR A 1 179 ? -6.225 -21.095 9.497 1.00 85.19 179 THR A C 1
ATOM 1392 O O . THR A 1 179 ? -7.206 -20.928 8.761 1.00 85.19 179 THR A O 1
ATOM 1395 N N . ILE A 1 180 ? -5.317 -20.145 9.710 1.00 87.44 180 ILE A N 1
ATOM 1396 C CA . ILE A 1 180 ? -5.449 -18.791 9.179 1.00 87.44 180 ILE A CA 1
ATOM 1397 C C . ILE A 1 180 ? -4.996 -18.796 7.722 1.00 87.44 180 ILE A C 1
ATOM 1399 O O . ILE A 1 180 ? -3.845 -19.105 7.419 1.00 87.44 180 ILE A O 1
ATOM 1403 N N . LYS A 1 181 ? -5.909 -18.429 6.824 1.00 89.50 181 LYS A N 1
ATOM 1404 C CA . LYS A 1 181 ? -5.667 -18.285 5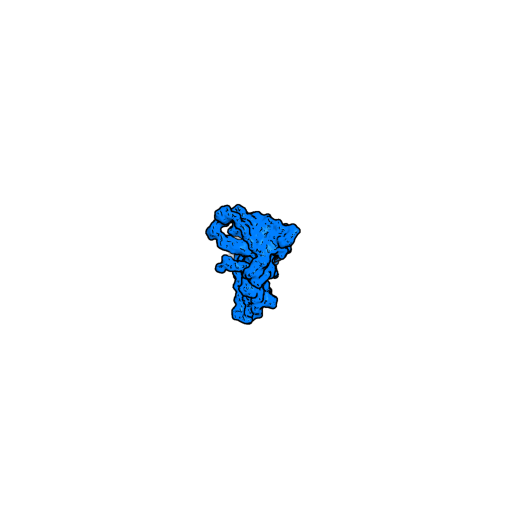.381 1.00 89.50 181 LYS A CA 1
ATOM 1405 C C . LYS A 1 181 ? -5.307 -16.853 5.009 1.00 89.50 181 LYS A C 1
ATOM 1407 O O . LYS A 1 181 ? -4.443 -16.624 4.169 1.00 89.50 181 LYS A O 1
ATOM 1412 N N . ALA A 1 182 ? -5.960 -15.885 5.651 1.00 90.00 182 ALA A N 1
ATOM 1413 C CA . ALA A 1 182 ? -5.712 -14.467 5.426 1.00 90.00 182 ALA A CA 1
ATOM 1414 C C . ALA A 1 182 ? -6.046 -13.622 6.658 1.00 90.00 182 ALA A C 1
ATOM 1416 O O . ALA A 1 182 ? -6.950 -13.946 7.432 1.00 90.00 182 ALA A O 1
ATOM 1417 N N . VAL A 1 183 ? -5.356 -12.493 6.785 1.00 89.94 183 VAL A N 1
ATOM 1418 C CA . VAL A 1 183 ? -5.624 -11.447 7.769 1.00 89.94 183 VAL A CA 1
ATOM 1419 C C . VAL A 1 183 ? -5.931 -10.153 7.025 1.00 89.94 183 VAL A C 1
ATOM 1421 O O . VAL A 1 183 ? -5.203 -9.751 6.114 1.00 89.94 183 VAL A O 1
ATOM 1424 N N . ARG A 1 184 ? -7.026 -9.499 7.411 1.00 90.00 184 ARG A N 1
ATOM 1425 C CA . ARG A 1 184 ? -7.464 -8.221 6.852 1.00 90.00 184 ARG A CA 1
ATOM 1426 C C . ARG A 1 184 ? -7.462 -7.135 7.906 1.00 90.00 184 ARG A C 1
ATOM 1428 O O . ARG A 1 184 ? -7.904 -7.367 9.029 1.00 90.00 184 ARG A O 1
ATOM 1435 N N . PHE A 1 185 ? -7.044 -5.945 7.512 1.00 85.56 185 PHE A N 1
ATOM 1436 C CA . PHE A 1 185 ? -7.100 -4.747 8.333 1.00 85.56 185 PHE A CA 1
ATOM 1437 C C . PHE A 1 185 ? -7.614 -3.583 7.495 1.00 85.56 185 PHE A C 1
ATOM 1439 O O . PHE A 1 185 ? -7.131 -3.345 6.388 1.00 85.56 185 PHE A O 1
ATOM 1446 N N . ASP A 1 186 ? -8.636 -2.906 8.017 1.00 76.62 186 ASP A N 1
ATOM 1447 C CA . ASP A 1 186 ? -9.284 -1.768 7.356 1.00 76.62 186 ASP A CA 1
ATOM 1448 C C . ASP A 1 186 ? -9.657 -2.047 5.882 1.00 76.62 186 ASP A C 1
ATOM 1450 O O . ASP A 1 186 ? -9.364 -1.294 4.958 1.00 76.62 186 ASP A O 1
ATOM 1454 N N . GLY A 1 187 ? -10.219 -3.236 5.637 1.00 79.94 187 GLY A N 1
ATOM 1455 C CA . GLY A 1 187 ? -10.612 -3.700 4.302 1.00 79.94 187 GLY A CA 1
ATOM 1456 C C . GLY A 1 187 ? -9.482 -4.247 3.419 1.00 79.94 187 GLY A C 1
ATOM 1457 O O . GLY A 1 187 ? -9.788 -4.952 2.461 1.00 79.94 187 GLY A O 1
ATOM 1458 N N . ASN A 1 188 ? -8.211 -4.016 3.759 1.00 83.44 188 ASN A N 1
ATOM 1459 C CA . ASN A 1 188 ? -7.052 -4.454 2.972 1.00 83.44 188 ASN A CA 1
ATOM 1460 C C . ASN A 1 188 ? -6.516 -5.806 3.457 1.00 83.44 188 ASN A C 1
ATOM 1462 O O . ASN A 1 188 ? -6.572 -6.108 4.654 1.00 83.44 188 ASN A O 1
ATOM 1466 N N . THR A 1 189 ? -5.954 -6.609 2.552 1.00 88.69 189 THR A N 1
ATOM 1467 C CA . THR A 1 189 ? -5.259 -7.850 2.934 1.00 88.69 189 THR A CA 1
ATOM 1468 C C . THR A 1 189 ? -3.831 -7.533 3.373 1.00 88.69 189 THR A C 1
ATOM 1470 O O . THR A 1 189 ? -3.009 -7.119 2.565 1.00 88.69 189 THR A O 1
ATOM 1473 N N . ILE A 1 190 ? -3.538 -7.738 4.659 1.00 87.56 190 ILE A N 1
ATOM 1474 C CA . ILE A 1 190 ? -2.233 -7.428 5.279 1.00 87.56 190 ILE A CA 1
ATOM 1475 C C . ILE A 1 190 ? -1.349 -8.667 5.442 1.00 87.56 190 ILE A C 1
ATOM 1477 O O . ILE A 1 190 ? -0.144 -8.561 5.651 1.00 87.56 190 ILE A O 1
ATOM 1481 N N . TRP A 1 191 ? -1.944 -9.853 5.342 1.00 90.00 191 TRP A N 1
ATOM 1482 C CA . TRP A 1 191 ? -1.240 -11.127 5.305 1.00 90.00 191 TRP A CA 1
ATOM 1483 C C . TRP A 1 191 ? -2.125 -12.170 4.621 1.00 90.00 191 TRP A C 1
ATOM 1485 O O . TRP A 1 191 ? -3.328 -12.212 4.888 1.00 90.00 191 TRP A O 1
ATOM 1495 N N . ALA A 1 192 ? -1.564 -13.026 3.771 1.00 88.38 192 ALA A N 1
ATOM 1496 C CA . ALA A 1 192 ? -2.239 -14.237 3.304 1.00 88.38 192 ALA A CA 1
ATOM 1497 C C . ALA A 1 192 ? -1.232 -15.286 2.840 1.00 88.38 192 ALA A C 1
ATOM 1499 O O . ALA A 1 192 ? -0.196 -14.935 2.281 1.00 88.38 192 ALA A O 1
ATOM 1500 N N . GLU A 1 193 ? -1.567 -16.565 3.031 1.00 83.00 193 GLU A N 1
ATOM 1501 C CA . GLU A 1 193 ? -0.794 -17.698 2.496 1.00 83.00 193 GLU A CA 1
ATOM 1502 C C . GLU A 1 193 ? 0.719 -17.612 2.818 1.00 83.00 193 GLU A C 1
ATOM 1504 O O . GLU A 1 193 ? 1.573 -17.891 1.979 1.00 83.00 193 GLU A O 1
ATOM 1509 N N . GLY A 1 194 ? 1.069 -17.170 4.034 1.00 82.19 194 GLY A N 1
ATOM 1510 C CA . GLY A 1 194 ? 2.464 -17.031 4.480 1.00 82.19 194 GLY A CA 1
ATOM 1511 C C . GLY A 1 194 ? 3.165 -15.732 4.070 1.00 82.19 194 GLY A C 1
ATOM 1512 O O . GLY A 1 194 ? 4.297 -15.502 4.490 1.00 82.19 194 GLY A O 1
ATOM 1513 N N . ILE A 1 195 ? 2.514 -14.866 3.293 1.00 83.94 195 ILE A N 1
ATOM 1514 C CA . ILE A 1 195 ? 3.084 -13.610 2.797 1.00 83.94 195 ILE A CA 1
ATOM 1515 C C . ILE A 1 195 ? 2.472 -12.441 3.572 1.00 83.94 195 ILE A C 1
ATOM 1517 O O . ILE A 1 195 ? 1.267 -12.201 3.498 1.00 83.94 195 ILE A O 1
ATOM 1521 N N . ALA A 1 196 ? 3.309 -11.700 4.301 1.00 85.81 196 ALA A N 1
ATOM 1522 C CA . ALA A 1 196 ? 2.938 -10.417 4.896 1.00 85.81 196 ALA A CA 1
ATOM 1523 C C . ALA A 1 196 ? 3.016 -9.312 3.836 1.00 85.81 196 ALA A C 1
ATOM 1525 O O . ALA A 1 196 ? 4.009 -9.231 3.119 1.00 85.81 196 ALA A O 1
ATOM 1526 N N . VAL A 1 197 ? 1.993 -8.464 3.755 1.00 87.31 197 VAL A N 1
ATOM 1527 C CA . VAL A 1 197 ? 1.926 -7.359 2.793 1.00 87.31 197 VAL A CA 1
ATOM 1528 C C . VAL A 1 197 ? 2.407 -6.079 3.462 1.00 87.31 197 VAL A C 1
ATOM 1530 O O . VAL A 1 197 ? 1.884 -5.672 4.501 1.00 87.31 197 VAL A O 1
ATOM 1533 N N . SER A 1 198 ? 3.401 -5.427 2.868 1.00 85.50 198 SER A N 1
ATOM 1534 C CA . SER A 1 198 ? 3.978 -4.204 3.407 1.00 85.50 198 SER A CA 1
ATOM 1535 C C . SER A 1 198 ? 3.062 -2.997 3.171 1.00 85.50 198 SER A C 1
ATOM 1537 O O . SER A 1 198 ? 2.361 -2.911 2.162 1.00 85.50 198 SER A O 1
ATOM 1539 N N . ASP A 1 199 ? 3.182 -1.974 4.018 1.00 81.25 199 ASP A N 1
ATOM 1540 C CA . ASP A 1 199 ? 2.464 -0.702 3.840 1.00 81.25 199 ASP A CA 1
ATOM 1541 C C . ASP A 1 199 ? 2.763 -0.043 2.477 1.00 81.25 199 ASP A C 1
ATOM 1543 O O . ASP A 1 199 ? 1.852 0.396 1.779 1.00 81.25 199 ASP A O 1
ATOM 1547 N N . ASP A 1 200 ? 4.022 -0.077 2.022 1.00 85.25 200 ASP A N 1
ATOM 1548 C CA . ASP A 1 200 ? 4.392 0.420 0.687 1.00 85.25 200 ASP A CA 1
ATOM 1549 C C . ASP A 1 200 ? 3.660 -0.314 -0.457 1.00 85.25 200 ASP A C 1
ATOM 1551 O O . ASP A 1 200 ? 3.294 0.309 -1.453 1.00 85.25 200 ASP A O 1
ATOM 1555 N N . THR A 1 201 ? 3.409 -1.624 -0.328 1.00 90.44 201 THR A N 1
ATOM 1556 C CA . THR A 1 201 ? 2.636 -2.393 -1.321 1.00 90.44 201 THR A CA 1
ATOM 1557 C C . THR A 1 201 ? 1.179 -1.991 -1.298 1.00 90.44 201 THR A C 1
ATOM 1559 O O . THR A 1 201 ? 0.604 -1.777 -2.358 1.00 90.44 201 THR A O 1
ATOM 1562 N N . LEU A 1 202 ? 0.584 -1.829 -0.113 1.00 88.50 202 LEU A N 1
ATOM 1563 C CA . LEU A 1 202 ? -0.798 -1.362 0.013 1.00 88.50 202 LEU A CA 1
ATOM 1564 C C . LEU A 1 202 ? -0.966 0.035 -0.589 1.00 88.50 202 LEU A C 1
ATOM 1566 O O . LEU A 1 202 ? -1.925 0.284 -1.320 1.00 88.50 202 LEU A O 1
ATOM 1570 N N . LYS A 1 203 ? -0.014 0.938 -0.330 1.00 89.75 203 LYS A N 1
ATOM 1571 C CA . LYS A 1 203 ? 0.021 2.281 -0.921 1.00 89.75 203 LYS A CA 1
ATOM 1572 C C . LYS A 1 203 ? 0.105 2.224 -2.440 1.00 89.75 203 LYS A C 1
ATOM 1574 O O . LYS A 1 203 ? -0.681 2.899 -3.095 1.00 89.75 203 LYS A O 1
ATOM 1579 N N . ALA A 1 204 ? 1.005 1.414 -2.999 1.00 93.88 204 ALA A N 1
ATOM 1580 C CA . ALA A 1 204 ? 1.130 1.254 -4.446 1.00 93.88 204 ALA A CA 1
ATOM 1581 C C . ALA A 1 204 ? -0.121 0.608 -5.063 1.00 93.88 204 ALA A C 1
ATOM 1583 O O . ALA A 1 204 ? -0.645 1.117 -6.051 1.00 93.88 204 ALA A O 1
ATOM 1584 N N . TYR A 1 205 ? -0.656 -0.449 -4.450 1.00 93.94 205 TYR A N 1
ATOM 1585 C CA . TYR A 1 205 ? -1.842 -1.164 -4.923 1.00 93.94 205 TYR A CA 1
ATOM 1586 C C . TYR A 1 205 ? -3.073 -0.256 -5.024 1.00 93.94 205 TYR A C 1
ATOM 1588 O O . TYR A 1 205 ? -3.801 -0.304 -6.011 1.00 93.94 205 TYR A O 1
ATOM 1596 N N . LYS A 1 206 ? -3.260 0.656 -4.060 1.00 94.31 206 LYS A N 1
ATOM 1597 C CA . LYS A 1 206 ? -4.335 1.666 -4.082 1.00 94.31 206 LYS A CA 1
ATOM 1598 C C . LYS A 1 206 ? -4.247 2.653 -5.253 1.00 94.31 206 LYS A C 1
ATOM 1600 O O . LYS A 1 206 ? -5.207 3.381 -5.487 1.00 94.31 206 LYS A O 1
ATOM 1605 N N . THR A 1 207 ? -3.125 2.699 -5.972 1.00 97.50 207 THR A N 1
ATOM 1606 C CA . THR A 1 207 ? -2.955 3.549 -7.162 1.00 97.50 207 THR A CA 1
ATOM 1607 C C . THR A 1 207 ? -3.317 2.853 -8.469 1.00 97.50 207 THR A C 1
ATOM 1609 O O . THR A 1 207 ? -3.189 3.485 -9.508 1.00 97.50 207 THR A O 1
ATOM 1612 N N . ALA A 1 208 ? -3.739 1.582 -8.441 1.00 97.81 208 ALA A N 1
ATOM 1613 C CA . ALA A 1 208 ? -4.085 0.847 -9.653 1.00 97.81 208 ALA A CA 1
ATOM 1614 C C . ALA A 1 208 ? -5.181 1.559 -10.464 1.00 97.81 208 ALA A C 1
ATOM 1616 O O . ALA A 1 208 ? -6.191 2.012 -9.916 1.00 97.81 208 ALA A O 1
ATOM 1617 N N . HIS A 1 209 ? -4.994 1.639 -11.781 1.00 98.19 209 HIS A N 1
ATOM 1618 C CA . HIS A 1 209 ? -5.900 2.350 -12.682 1.00 98.19 209 HIS A CA 1
ATOM 1619 C C . HIS A 1 209 ? -5.844 1.791 -14.110 1.00 98.19 209 HIS A C 1
ATOM 1621 O O . HIS A 1 209 ? -4.817 1.277 -14.550 1.00 98.19 209 HIS A O 1
ATOM 1627 N N . PRO A 1 210 ? -6.931 1.920 -14.893 1.00 97.62 210 PRO A N 1
ATOM 1628 C CA . PRO A 1 210 ? -7.042 1.194 -16.157 1.00 97.62 210 PRO A CA 1
ATOM 1629 C C . PRO A 1 210 ? -6.228 1.786 -17.317 1.00 97.62 210 PRO A C 1
ATOM 1631 O O . PRO A 1 210 ? -6.017 1.116 -18.329 1.00 97.62 210 PRO A O 1
ATOM 1634 N N . TYR A 1 211 ? -5.819 3.057 -17.227 1.00 97.50 211 TYR A N 1
ATOM 1635 C CA . TYR A 1 211 ? -5.349 3.809 -18.391 1.00 97.50 211 TYR A CA 1
ATOM 1636 C C . TYR A 1 211 ? -4.139 4.705 -18.103 1.00 97.50 211 TYR A C 1
ATOM 1638 O O . TYR A 1 211 ? -4.250 5.700 -17.385 1.00 97.50 211 TYR A O 1
ATOM 1646 N N . VAL A 1 212 ? -3.011 4.422 -18.764 1.00 97.94 212 VAL A N 1
ATOM 1647 C CA . VAL A 1 212 ? -1.760 5.188 -18.638 1.00 97.94 212 VAL A CA 1
ATOM 1648 C C . VAL A 1 212 ? -1.875 6.632 -19.141 1.00 97.94 212 VAL A C 1
ATOM 1650 O O . VAL A 1 212 ? -1.096 7.482 -18.737 1.00 97.94 212 VAL A O 1
ATOM 1653 N N . GLY A 1 213 ? -2.842 6.988 -19.990 1.00 97.06 213 GLY A N 1
ATOM 1654 C CA . GLY A 1 213 ? -2.996 8.393 -20.405 1.00 97.06 213 GLY A CA 1
ATOM 1655 C C . GLY A 1 213 ? -3.447 9.330 -19.281 1.00 97.06 213 GLY A C 1
ATOM 1656 O O . GLY A 1 213 ? -3.421 10.547 -19.452 1.00 97.06 213 GLY A O 1
ATOM 1657 N N . ASN A 1 214 ? -3.821 8.796 -18.114 1.00 97.38 214 ASN A N 1
ATOM 1658 C CA . ASN A 1 214 ? -4.073 9.601 -16.929 1.00 97.38 214 ASN A CA 1
ATOM 1659 C C . ASN A 1 214 ? -2.761 9.939 -16.201 1.00 97.38 214 ASN A C 1
ATOM 1661 O O . ASN A 1 214 ? -2.336 9.250 -15.273 1.00 97.38 214 ASN A O 1
ATOM 1665 N N . ALA A 1 215 ? -2.134 11.045 -16.607 1.00 96.69 215 ALA A N 1
ATOM 1666 C CA . ALA A 1 215 ? -0.864 11.492 -16.040 1.00 96.69 215 ALA A CA 1
ATOM 1667 C C . ALA A 1 215 ? -0.911 11.745 -14.518 1.00 96.69 215 ALA A C 1
ATOM 1669 O O . ALA A 1 215 ? 0.101 11.570 -13.840 1.00 96.69 215 ALA A O 1
ATOM 1670 N N . VAL A 1 216 ? -2.069 12.138 -13.970 1.00 97.56 216 VAL A N 1
ATOM 1671 C CA . VAL A 1 216 ? -2.224 12.375 -12.526 1.00 97.56 216 VAL A CA 1
ATOM 1672 C C . VAL A 1 216 ? -2.140 11.058 -11.757 1.00 97.56 216 VAL A C 1
ATOM 1674 O O . VAL A 1 216 ? -1.393 10.975 -10.784 1.00 97.56 216 VAL A O 1
ATOM 1677 N N . GLU A 1 217 ? -2.853 10.023 -12.205 1.00 98.31 217 GLU A N 1
ATOM 1678 C CA . GLU A 1 217 ? -2.820 8.705 -11.555 1.00 98.31 217 GLU A CA 1
ATOM 1679 C C . GLU A 1 217 ? -1.447 8.041 -11.697 1.00 98.31 217 GLU A C 1
ATOM 1681 O O . GLU A 1 217 ? -0.902 7.565 -10.704 1.00 98.31 217 GLU A O 1
ATOM 1686 N N . ASN A 1 218 ? -0.802 8.135 -12.868 1.00 98.31 218 ASN A N 1
ATOM 1687 C CA . ASN A 1 218 ? 0.577 7.653 -13.027 1.00 98.31 218 ASN A CA 1
ATOM 1688 C C . ASN A 1 218 ? 1.533 8.313 -12.021 1.00 98.31 218 ASN A C 1
ATOM 1690 O O . ASN A 1 218 ? 2.401 7.651 -11.452 1.00 98.31 218 ASN A O 1
ATOM 1694 N N . GLY A 1 219 ? 1.372 9.622 -11.794 1.00 98.12 219 GLY A N 1
ATOM 1695 C CA . GLY A 1 219 ? 2.153 10.364 -10.809 1.00 98.12 219 GLY A CA 1
ATOM 1696 C C . GLY A 1 219 ? 1.972 9.813 -9.394 1.00 98.12 219 GLY A C 1
ATOM 1697 O O . GLY A 1 219 ? 2.963 9.643 -8.683 1.00 98.12 219 GLY A O 1
ATOM 1698 N N . LYS A 1 220 ? 0.737 9.458 -9.004 1.00 98.25 220 LYS A N 1
ATOM 1699 C CA . LYS A 1 220 ? 0.463 8.798 -7.717 1.00 98.25 220 LYS A CA 1
ATOM 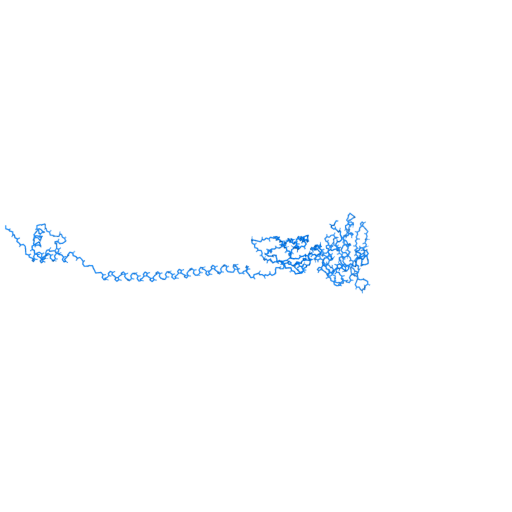1700 C C . LYS A 1 220 ? 1.138 7.431 -7.635 1.00 98.25 220 LYS A C 1
ATOM 1702 O O . LYS A 1 220 ? 1.764 7.144 -6.618 1.00 98.25 220 LYS A O 1
ATOM 1707 N N . THR A 1 221 ? 1.082 6.621 -8.695 1.00 98.25 221 THR A N 1
ATOM 1708 C CA . THR A 1 221 ? 1.760 5.314 -8.742 1.00 98.25 221 THR A CA 1
ATOM 1709 C C . THR A 1 221 ? 3.272 5.459 -8.570 1.00 98.25 221 THR A C 1
ATOM 1711 O O . THR A 1 221 ? 3.859 4.826 -7.696 1.00 98.25 221 THR A O 1
ATOM 1714 N N . LEU A 1 222 ? 3.922 6.342 -9.336 1.00 98.19 222 LEU A N 1
ATOM 1715 C CA . LEU A 1 222 ? 5.370 6.577 -9.238 1.00 98.19 222 LEU A CA 1
ATOM 1716 C C . LEU A 1 222 ? 5.774 7.176 -7.879 1.00 98.19 222 LEU A C 1
ATOM 1718 O O . LEU A 1 222 ? 6.862 6.894 -7.369 1.00 98.19 222 LEU A O 1
ATOM 1722 N N . GLN A 1 223 ? 4.908 7.994 -7.274 1.00 97.19 223 GLN A N 1
ATOM 1723 C CA . GLN A 1 223 ? 5.106 8.518 -5.925 1.00 97.19 223 GLN A CA 1
ATOM 1724 C C . GLN A 1 223 ? 5.021 7.410 -4.869 1.00 97.19 223 GLN A C 1
ATOM 1726 O O . GLN A 1 223 ? 5.914 7.322 -4.026 1.00 97.19 223 GLN A O 1
ATOM 1731 N N . ALA A 1 224 ? 3.991 6.561 -4.928 1.00 95.38 224 ALA A N 1
ATOM 1732 C CA . ALA A 1 224 ? 3.823 5.424 -4.025 1.00 95.38 224 ALA A CA 1
ATOM 1733 C C . ALA A 1 224 ? 4.981 4.422 -4.156 1.00 95.38 224 ALA A C 1
ATOM 1735 O O . ALA A 1 224 ? 5.468 3.903 -3.157 1.00 95.38 224 ALA A O 1
ATOM 1736 N N . LEU A 1 225 ? 5.498 4.238 -5.375 1.00 95.31 225 LEU A N 1
ATOM 1737 C CA . LEU A 1 225 ? 6.696 3.449 -5.666 1.00 95.31 225 LEU A CA 1
ATOM 1738 C C . LEU A 1 225 ? 8.009 4.195 -5.382 1.00 95.31 225 LEU A C 1
ATOM 1740 O O . LEU A 1 225 ? 9.073 3.725 -5.774 1.00 95.31 225 LEU A O 1
ATOM 1744 N N . GLY A 1 226 ? 7.981 5.362 -4.734 1.00 94.88 226 GLY A N 1
ATOM 1745 C CA . GLY A 1 226 ? 9.170 6.029 -4.200 1.00 94.88 226 GLY A CA 1
ATOM 1746 C C . GLY A 1 226 ? 10.186 6.526 -5.234 1.00 94.88 226 GLY A C 1
ATOM 1747 O O . GLY A 1 226 ? 11.350 6.715 -4.878 1.00 94.88 226 GLY A O 1
ATOM 1748 N N . VAL A 1 227 ? 9.789 6.763 -6.491 1.00 96.50 227 VAL A N 1
ATOM 1749 C CA . VAL A 1 227 ? 10.715 7.189 -7.564 1.00 96.50 227 VAL A CA 1
ATOM 1750 C C . VAL A 1 227 ? 11.453 8.469 -7.182 1.00 96.50 227 VAL A C 1
ATOM 1752 O O . VAL A 1 227 ? 12.680 8.503 -7.216 1.00 96.50 227 VAL A O 1
ATOM 1755 N N . TYR A 1 228 ? 10.729 9.493 -6.718 1.00 95.81 228 TYR A N 1
ATOM 1756 C CA . TYR A 1 228 ? 11.345 10.756 -6.301 1.00 95.81 228 TYR A CA 1
ATOM 1757 C C . TYR A 1 228 ? 12.343 10.567 -5.150 1.00 95.81 228 TYR A C 1
ATOM 1759 O O . TYR A 1 228 ? 13.432 11.135 -5.162 1.00 95.81 228 TYR A O 1
ATOM 1767 N N . LYS A 1 229 ? 11.983 9.740 -4.161 1.00 93.38 229 LYS A N 1
ATOM 1768 C CA . LYS A 1 229 ? 12.799 9.486 -2.968 1.00 93.38 229 LYS A CA 1
ATOM 1769 C C . LYS A 1 229 ? 14.113 8.774 -3.308 1.00 93.38 229 LYS A C 1
ATOM 1771 O O . LYS A 1 229 ? 15.141 9.116 -2.733 1.00 93.38 229 LYS A O 1
ATOM 1776 N N . ASN A 1 230 ? 14.081 7.796 -4.216 1.00 93.19 230 ASN A N 1
ATOM 1777 C CA . ASN A 1 230 ? 15.218 6.903 -4.465 1.00 93.19 230 ASN A CA 1
ATOM 1778 C C . ASN A 1 230 ? 16.040 7.274 -5.712 1.00 93.19 230 ASN A C 1
ATOM 1780 O O . ASN A 1 230 ? 17.263 7.096 -5.711 1.00 93.19 230 ASN A O 1
ATOM 1784 N N . LEU A 1 231 ? 15.394 7.823 -6.747 1.00 95.44 231 LEU A N 1
ATOM 1785 C CA . LEU A 1 231 ? 16.009 8.190 -8.031 1.00 95.44 231 LEU A CA 1
ATOM 1786 C C . LEU A 1 231 ? 16.057 9.710 -8.280 1.00 95.44 231 LEU A C 1
ATOM 1788 O O . LEU A 1 231 ? 16.805 10.160 -9.144 1.00 95.44 231 LEU A O 1
ATOM 1792 N N . GLY A 1 232 ? 15.321 10.510 -7.503 1.00 96.06 232 GLY A N 1
ATOM 1793 C CA . GLY A 1 232 ? 15.287 11.969 -7.625 1.00 96.06 232 GLY A CA 1
ATOM 1794 C C . GLY A 1 232 ? 14.182 12.492 -8.546 1.00 96.06 232 GLY A C 1
ATOM 1795 O O . GLY A 1 232 ? 13.278 11.764 -8.954 1.00 96.06 232 GLY A O 1
ATOM 1796 N N . ALA A 1 233 ? 14.238 13.793 -8.843 1.00 97.62 233 ALA A N 1
ATOM 1797 C CA . ALA A 1 233 ? 13.277 14.460 -9.718 1.00 97.62 233 ALA A CA 1
ATOM 1798 C C . ALA A 1 233 ? 13.271 13.851 -11.128 1.00 97.62 233 ALA A C 1
ATOM 1800 O O . ALA A 1 233 ? 14.314 13.455 -11.657 1.00 97.62 233 ALA A O 1
ATOM 1801 N N . TYR A 1 234 ? 12.087 13.795 -11.733 1.00 98.31 234 TYR A N 1
ATOM 1802 C CA . TYR A 1 234 ? 11.872 13.207 -13.046 1.00 98.31 234 TYR A CA 1
ATOM 1803 C C . TYR A 1 234 ? 10.761 13.937 -13.803 1.00 98.31 234 TYR A C 1
ATOM 1805 O O . TYR A 1 234 ? 9.895 14.582 -13.210 1.00 98.31 234 TYR A O 1
ATOM 1813 N N . LYS A 1 235 ? 10.763 13.769 -15.125 1.00 98.00 235 LYS A N 1
ATOM 1814 C CA . LYS A 1 235 ? 9.648 14.096 -16.019 1.00 98.00 235 LYS A CA 1
ATOM 1815 C C . LYS A 1 235 ? 9.036 12.817 -16.567 1.00 98.00 235 LYS A C 1
ATOM 1817 O O . LYS A 1 235 ? 9.710 11.794 -16.657 1.00 98.00 235 LYS A O 1
ATOM 1822 N N . MET A 1 236 ? 7.768 12.886 -16.946 1.00 97.44 236 MET A N 1
ATOM 1823 C CA . MET A 1 236 ? 7.043 11.763 -17.528 1.00 97.44 236 MET A CA 1
ATOM 1824 C C . MET A 1 236 ? 6.607 12.112 -18.951 1.00 97.44 236 MET A C 1
ATOM 1826 O O . MET A 1 236 ? 6.024 13.170 -19.179 1.00 97.44 236 MET A O 1
ATOM 1830 N N . GLU A 1 237 ? 6.886 11.217 -19.890 1.00 98.12 237 GLU A N 1
ATOM 1831 C CA . GLU A 1 237 ? 6.426 11.272 -21.279 1.00 98.12 237 GLU A CA 1
ATOM 1832 C C . GLU A 1 237 ? 5.540 10.046 -21.538 1.00 98.12 237 GLU A C 1
ATOM 1834 O O . GLU A 1 237 ? 5.852 8.946 -21.080 1.00 98.12 237 GLU A O 1
ATOM 1839 N N . LEU A 1 238 ? 4.428 10.223 -22.250 1.00 97.75 238 LEU A N 1
ATOM 1840 C CA . LEU A 1 238 ? 3.446 9.165 -22.494 1.00 97.75 238 LEU A CA 1
ATOM 1841 C C . LEU A 1 238 ? 3.258 8.959 -23.992 1.00 97.75 238 LEU A C 1
ATOM 1843 O O . LEU A 1 238 ? 3.119 9.924 -24.741 1.00 97.75 238 LEU A O 1
ATOM 1847 N N . LYS A 1 239 ? 3.210 7.697 -24.413 1.00 96.44 239 LYS A N 1
ATOM 1848 C CA . LYS A 1 239 ? 2.840 7.297 -25.769 1.00 96.44 239 LYS A CA 1
ATOM 1849 C C . LYS A 1 239 ? 1.465 6.644 -25.712 1.00 96.44 239 LYS A C 1
ATOM 1851 O O . LYS A 1 239 ? 1.338 5.479 -25.335 1.00 96.44 239 LYS A O 1
ATOM 1856 N N . THR A 1 240 ? 0.442 7.430 -26.044 1.00 94.81 240 THR A N 1
ATOM 1857 C CA . THR A 1 240 ? -0.973 7.042 -25.904 1.00 94.81 240 THR A CA 1
ATOM 1858 C C . THR A 1 240 ? -1.795 7.141 -27.180 1.00 94.81 240 THR A C 1
ATOM 1860 O O . THR A 1 240 ? -3.006 6.952 -27.137 1.00 94.81 240 THR A O 1
ATOM 1863 N N . ASP A 1 241 ? -1.150 7.413 -28.312 1.00 91.81 241 ASP A N 1
ATOM 1864 C CA . ASP A 1 241 ? -1.848 7.571 -29.591 1.00 91.81 241 ASP A CA 1
ATOM 1865 C C . ASP A 1 241 ? -2.269 6.222 -30.194 1.00 91.81 241 ASP A C 1
ATOM 1867 O O . ASP A 1 241 ? -3.324 6.120 -30.815 1.00 91.81 241 ASP A O 1
ATOM 1871 N N . ALA A 1 242 ? -1.456 5.179 -30.000 1.00 90.56 242 ALA A N 1
ATOM 1872 C CA . ALA A 1 242 ? -1.724 3.819 -30.454 1.00 90.56 242 ALA A CA 1
ATOM 1873 C C . ALA A 1 242 ? -0.961 2.797 -29.601 1.00 90.56 242 ALA A C 1
ATOM 1875 O O . ALA A 1 242 ? 0.071 3.116 -29.005 1.00 90.56 242 ALA A O 1
ATOM 1876 N N . GLU A 1 243 ? -1.455 1.560 -29.579 1.00 91.00 243 GLU A N 1
ATOM 1877 C CA . GLU A 1 243 ? -0.771 0.446 -28.926 1.00 91.00 243 GLU A CA 1
ATOM 1878 C C . GLU A 1 243 ? 0.554 0.085 -29.632 1.00 91.00 243 GLU A C 1
ATOM 1880 O O . GLU A 1 243 ? 0.648 0.196 -30.860 1.00 91.00 243 GLU A O 1
ATOM 1885 N N . PRO A 1 244 ? 1.584 -0.368 -28.888 1.00 94.56 244 PRO A N 1
ATOM 1886 C CA . PRO A 1 244 ? 1.616 -0.544 -27.433 1.00 94.56 244 PRO A 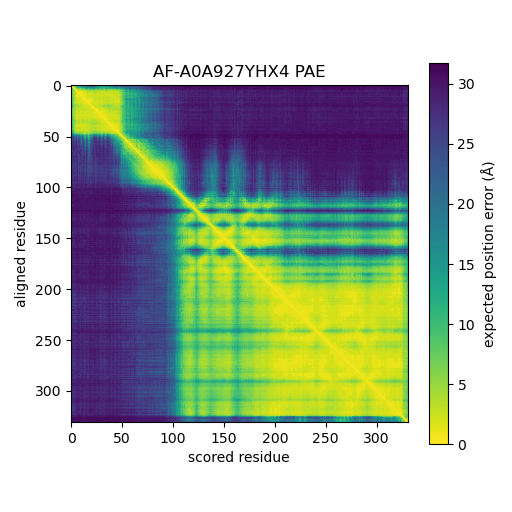CA 1
ATOM 1887 C C . PRO A 1 244 ? 1.719 0.790 -26.678 1.00 94.56 244 PRO A C 1
ATOM 1889 O O . PRO A 1 244 ? 2.501 1.670 -27.050 1.00 94.56 244 PRO A O 1
ATOM 1892 N N . TYR A 1 245 ? 0.941 0.905 -25.596 1.00 97.62 245 TYR A N 1
ATOM 1893 C CA . TYR A 1 245 ? 0.953 2.061 -24.703 1.00 97.62 245 TYR A CA 1
ATOM 1894 C C . TYR A 1 245 ? 2.190 2.048 -23.807 1.00 97.62 245 TYR A C 1
ATOM 1896 O O . TYR A 1 245 ? 2.462 1.051 -23.134 1.00 97.62 245 TYR A O 1
ATOM 1904 N N . GLU A 1 246 ? 2.927 3.156 -23.772 1.00 97.94 246 GLU A N 1
ATOM 1905 C CA . GLU A 1 246 ? 4.227 3.225 -23.097 1.00 97.94 246 GLU A CA 1
ATOM 1906 C C . GLU A 1 246 ? 4.347 4.479 -22.227 1.00 97.94 246 GLU A C 1
ATOM 1908 O O . GLU A 1 246 ? 3.850 5.556 -22.570 1.00 97.94 246 GLU A O 1
ATOM 1913 N N . MET A 1 247 ? 5.041 4.332 -21.100 1.00 98.62 247 MET A N 1
ATOM 1914 C CA . MET A 1 247 ? 5.398 5.422 -20.197 1.00 98.62 247 MET A CA 1
ATOM 1915 C C . MET A 1 247 ? 6.916 5.553 -20.145 1.00 98.62 247 MET A C 1
ATOM 1917 O O . MET A 1 247 ? 7.618 4.582 -19.876 1.00 98.62 247 MET A O 1
ATOM 1921 N N . LYS A 1 248 ? 7.436 6.760 -20.351 1.00 98.62 248 LYS A N 1
ATOM 1922 C CA . LYS A 1 248 ? 8.857 7.059 -20.197 1.00 98.62 248 LYS A CA 1
ATOM 1923 C C . LYS A 1 248 ? 9.079 7.970 -18.994 1.00 98.62 248 LYS A C 1
ATOM 1925 O O . LYS A 1 248 ? 8.476 9.035 -18.893 1.00 98.62 248 LYS A O 1
ATOM 1930 N N . VAL A 1 249 ? 9.955 7.544 -18.089 1.00 98.69 249 VAL A N 1
ATOM 1931 C CA . VAL A 1 249 ? 10.379 8.274 -16.891 1.00 98.69 249 VAL A CA 1
ATOM 1932 C C . VAL A 1 249 ? 11.781 8.828 -17.138 1.00 98.69 249 VAL A C 1
ATOM 1934 O O . VAL A 1 249 ? 12.760 8.089 -17.227 1.00 98.69 249 VAL A O 1
ATOM 1937 N N . CYS A 1 250 ? 11.882 10.144 -17.276 1.00 98.56 250 CYS A N 1
ATOM 1938 C CA . CYS A 1 250 ? 13.113 10.861 -17.589 1.00 98.56 250 CYS A CA 1
ATOM 1939 C C . CYS A 1 250 ? 13.697 11.470 -16.310 1.00 98.56 250 CYS A C 1
ATOM 1941 O O . CYS A 1 250 ? 13.191 12.490 -15.842 1.00 98.56 250 CYS A O 1
ATOM 1943 N N . LEU A 1 251 ? 14.749 10.870 -15.746 1.00 98.38 251 LEU A N 1
ATOM 1944 C CA . LEU A 1 251 ? 15.420 11.390 -14.551 1.00 98.38 251 LEU A CA 1
ATOM 1945 C C . LEU A 1 251 ? 16.142 12.705 -14.871 1.00 98.38 251 LEU A C 1
ATOM 1947 O O . LEU A 1 251 ? 16.855 12.809 -15.870 1.00 98.38 251 LEU A O 1
ATOM 1951 N N . GLU A 1 252 ? 15.970 13.714 -14.017 1.00 97.94 252 GLU A N 1
ATOM 1952 C CA . GLU A 1 252 ? 16.554 15.044 -14.238 1.00 97.94 252 GLU A CA 1
ATOM 1953 C C . GLU A 1 252 ? 18.017 15.133 -13.800 1.00 97.94 252 GLU A C 1
ATOM 1955 O O . GLU A 1 252 ? 18.786 15.927 -14.344 1.00 97.94 252 GLU A O 1
ATOM 1960 N N . LYS A 1 253 ? 18.411 14.326 -12.810 1.00 95.88 253 LYS A N 1
ATOM 1961 C CA . LYS A 1 253 ? 19.778 14.286 -12.284 1.00 95.88 253 LYS A CA 1
ATOM 1962 C C . LYS A 1 253 ? 20.514 13.034 -12.767 1.00 95.88 253 LYS A C 1
ATOM 1964 O O . LYS A 1 253 ? 19.884 11.988 -12.930 1.00 95.88 253 LYS A O 1
ATOM 1969 N N . PRO A 1 254 ? 21.839 13.120 -12.980 1.00 96.75 254 PRO A N 1
ATOM 1970 C CA . PRO A 1 254 ? 22.645 11.949 -13.284 1.00 96.75 254 PRO A CA 1
ATOM 1971 C C . PRO A 1 254 ? 22.661 10.964 -12.115 1.00 96.75 254 PRO A C 1
ATOM 1973 O O . PRO A 1 254 ? 22.596 11.358 -10.951 1.00 96.75 254 PRO A O 1
ATOM 1976 N N . ILE A 1 255 ? 22.780 9.682 -12.449 1.00 96.62 255 ILE A N 1
ATOM 1977 C CA . ILE A 1 255 ? 23.059 8.613 -11.497 1.00 96.62 255 ILE A CA 1
ATOM 1978 C C . ILE A 1 255 ? 24.578 8.498 -11.350 1.00 96.62 255 ILE A C 1
ATOM 1980 O O . ILE A 1 255 ? 25.310 8.388 -12.339 1.00 96.62 255 ILE A O 1
ATOM 1984 N N . ASP A 1 256 ? 25.050 8.511 -10.105 1.00 94.50 256 ASP A N 1
ATOM 1985 C CA . ASP A 1 256 ? 26.452 8.258 -9.782 1.00 94.50 256 ASP A CA 1
ATOM 1986 C C . ASP A 1 256 ? 26.833 6.829 -10.182 1.00 94.50 256 ASP A C 1
ATOM 1988 O O . ASP A 1 256 ? 26.076 5.892 -9.928 1.00 94.50 256 ASP A O 1
ATOM 1992 N N . LYS A 1 257 ? 28.028 6.636 -10.760 1.00 93.56 257 LYS A N 1
ATOM 1993 C CA . LYS A 1 257 ? 28.493 5.304 -11.200 1.00 93.56 257 LYS A CA 1
ATOM 1994 C C . LYS A 1 257 ? 28.445 4.259 -10.080 1.00 93.56 257 LYS A C 1
ATOM 1996 O O . LYS A 1 257 ? 28.091 3.114 -10.323 1.00 93.56 257 LYS A O 1
ATOM 2001 N N . GLU A 1 258 ? 28.728 4.664 -8.846 1.00 94.94 258 GLU A N 1
ATOM 2002 C CA . GLU A 1 258 ? 28.677 3.793 -7.663 1.00 94.94 258 GLU A CA 1
ATOM 2003 C C . GLU A 1 258 ? 27.258 3.294 -7.337 1.00 94.94 258 GLU A C 1
ATOM 2005 O O . GLU A 1 258 ? 27.093 2.259 -6.696 1.00 94.94 258 GLU A O 1
ATOM 2010 N N . ARG A 1 259 ? 26.221 4.007 -7.793 1.00 93.31 259 ARG A N 1
ATOM 2011 C CA . ARG A 1 259 ? 24.807 3.683 -7.557 1.00 93.31 259 ARG A CA 1
ATOM 2012 C C . ARG A 1 259 ? 24.134 3.002 -8.748 1.00 93.31 259 ARG A C 1
ATOM 2014 O O . ARG A 1 259 ? 22.941 2.721 -8.666 1.00 93.31 259 ARG A O 1
ATOM 2021 N N . GLU A 1 260 ? 24.857 2.723 -9.831 1.00 93.44 260 GLU A N 1
ATOM 2022 C CA . GLU A 1 260 ? 24.290 2.170 -11.067 1.00 93.44 260 GLU A CA 1
ATOM 2023 C C . GLU A 1 260 ? 23.522 0.865 -10.828 1.00 93.44 260 GLU A C 1
ATOM 2025 O O . GLU A 1 260 ? 22.348 0.773 -11.185 1.00 93.44 260 GLU A O 1
ATOM 2030 N N . ALA A 1 261 ? 24.147 -0.114 -10.166 1.00 92.50 261 ALA A N 1
ATOM 2031 C CA . ALA A 1 261 ? 23.530 -1.417 -9.909 1.00 92.50 261 ALA A CA 1
ATOM 2032 C C . ALA A 1 261 ? 22.246 -1.294 -9.069 1.00 92.50 261 ALA A C 1
ATOM 2034 O O . ALA A 1 261 ? 21.232 -1.930 -9.358 1.00 92.50 261 ALA A O 1
ATOM 2035 N N . TYR A 1 262 ? 22.274 -0.428 -8.052 1.00 92.44 262 TYR A N 1
ATOM 2036 C CA . TYR A 1 262 ? 21.101 -0.112 -7.239 1.00 92.44 262 TYR A CA 1
ATOM 2037 C C . TYR A 1 262 ? 19.996 0.527 -8.086 1.00 92.44 262 TYR A C 1
ATOM 2039 O O . TYR A 1 262 ? 18.839 0.118 -8.005 1.00 92.44 262 TYR A O 1
ATOM 2047 N N . ALA A 1 263 ? 20.347 1.518 -8.908 1.00 94.31 263 ALA A N 1
ATOM 2048 C CA . ALA A 1 263 ? 19.386 2.238 -9.725 1.00 94.31 263 ALA A CA 1
ATOM 2049 C C . ALA A 1 263 ? 18.737 1.319 -10.764 1.00 94.31 263 ALA A C 1
ATOM 2051 O O . ALA A 1 263 ? 17.523 1.365 -10.909 1.00 94.31 263 ALA A O 1
ATOM 2052 N N . GLN A 1 264 ? 19.502 0.447 -11.431 1.00 93.44 264 GLN A N 1
ATOM 2053 C CA . GLN A 1 264 ? 18.956 -0.534 -12.377 1.00 93.44 264 GLN A CA 1
ATOM 2054 C C . GLN A 1 264 ? 17.945 -1.467 -11.707 1.00 93.44 264 GLN A C 1
ATOM 2056 O O . GLN A 1 264 ? 16.828 -1.621 -12.200 1.00 93.44 264 GLN A O 1
ATOM 2061 N N . LYS A 1 265 ? 18.295 -2.024 -10.540 1.00 92.44 265 LYS A N 1
ATOM 2062 C CA . LYS A 1 265 ? 17.392 -2.892 -9.773 1.00 92.44 265 LYS A CA 1
ATOM 2063 C C . LYS A 1 265 ? 16.135 -2.150 -9.306 1.00 92.44 265 LYS A C 1
ATOM 2065 O O . LYS A 1 265 ? 15.046 -2.712 -9.301 1.00 92.44 265 LYS A O 1
ATOM 2070 N N . TYR A 1 266 ? 16.264 -0.878 -8.931 1.00 94.31 266 TYR A N 1
ATOM 2071 C CA . TYR A 1 266 ? 15.117 -0.066 -8.526 1.00 94.31 266 TYR A CA 1
ATOM 2072 C C . TYR A 1 266 ? 14.224 0.324 -9.714 1.00 94.31 266 TYR A C 1
ATOM 2074 O O . TYR A 1 266 ? 13.002 0.302 -9.604 1.00 94.31 266 TYR A O 1
ATOM 2082 N N . MET A 1 267 ? 14.813 0.659 -10.864 1.00 96.38 267 MET A N 1
ATOM 2083 C CA . MET A 1 267 ? 14.074 0.991 -12.085 1.00 96.38 267 MET A CA 1
ATOM 2084 C C . MET A 1 267 ? 13.287 -0.215 -12.607 1.00 96.38 267 MET A C 1
ATOM 2086 O O . MET A 1 267 ? 12.120 -0.048 -12.960 1.00 96.38 267 MET A O 1
ATOM 2090 N N . SER A 1 268 ? 13.858 -1.426 -12.572 1.00 94.88 268 SER A N 1
ATOM 2091 C CA . SER A 1 268 ? 13.127 -2.652 -12.925 1.00 94.88 268 SER A CA 1
ATOM 2092 C C . SER A 1 268 ? 11.980 -2.938 -11.952 1.00 94.88 268 SER A C 1
ATOM 2094 O O . SER A 1 268 ? 10.860 -3.205 -12.389 1.00 94.88 268 SER A O 1
ATOM 2096 N N . PHE A 1 269 ? 12.221 -2.788 -10.643 1.00 94.94 269 PHE A N 1
ATOM 2097 C CA . PHE A 1 269 ? 11.190 -2.887 -9.608 1.00 94.94 269 PHE A CA 1
ATOM 2098 C C . PHE A 1 269 ? 10.018 -1.935 -9.884 1.00 94.94 269 PHE A C 1
ATOM 2100 O O . PHE A 1 269 ? 8.862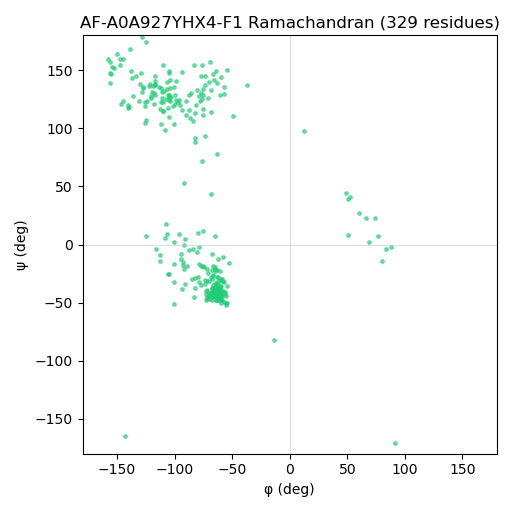 -2.365 -9.902 1.00 94.94 269 PHE A O 1
ATOM 2107 N N . VAL A 1 270 ? 10.301 -0.653 -10.139 1.00 96.69 270 VAL A N 1
ATOM 2108 C CA . VAL A 1 270 ? 9.265 0.346 -10.438 1.00 96.69 270 VAL A CA 1
ATOM 2109 C C . VAL A 1 270 ? 8.535 -0.018 -11.725 1.00 96.69 270 VAL A C 1
ATOM 2111 O O . VAL A 1 270 ? 7.308 -0.017 -11.748 1.00 96.69 270 VAL A O 1
ATOM 2114 N N . ALA A 1 271 ? 9.269 -0.359 -12.784 1.00 97.81 271 ALA A N 1
ATOM 2115 C CA . ALA A 1 271 ? 8.684 -0.669 -14.077 1.00 97.81 271 ALA A CA 1
ATOM 2116 C C . ALA A 1 271 ? 7.719 -1.859 -14.014 1.00 97.81 271 ALA A C 1
ATOM 2118 O O . ALA A 1 271 ? 6.600 -1.759 -14.516 1.00 97.81 271 ALA A O 1
ATOM 2119 N N . TYR A 1 272 ? 8.104 -2.959 -13.364 1.00 97.12 272 TYR A N 1
ATOM 2120 C CA . TYR A 1 272 ? 7.231 -4.125 -13.225 1.00 97.12 272 TYR A CA 1
ATOM 2121 C C . TYR A 1 272 ? 6.017 -3.850 -12.343 1.00 97.12 272 TYR A C 1
ATOM 2123 O O . TYR A 1 272 ? 4.920 -4.279 -12.696 1.00 97.12 272 TYR A O 1
ATOM 2131 N N . ASN A 1 273 ? 6.159 -3.074 -11.265 1.00 97.25 273 ASN A N 1
ATOM 2132 C CA . ASN A 1 273 ? 5.002 -2.663 -10.467 1.00 97.25 273 ASN A CA 1
ATOM 2133 C C . ASN A 1 273 ? 4.056 -1.747 -11.259 1.00 97.25 273 ASN A C 1
ATOM 2135 O O . ASN A 1 273 ? 2.848 -1.954 -11.225 1.00 97.25 273 ASN A O 1
ATOM 2139 N N . CYS A 1 274 ? 4.568 -0.788 -12.037 1.00 98.25 274 CYS A N 1
ATOM 2140 C CA . CYS A 1 274 ? 3.736 0.019 -12.934 1.00 98.25 274 CYS A CA 1
ATOM 2141 C C . CYS A 1 274 ? 3.021 -0.849 -13.975 1.00 98.25 274 CYS A C 1
ATOM 2143 O O . CYS A 1 274 ? 1.830 -0.669 -14.212 1.00 98.25 274 CYS A O 1
ATOM 2145 N N . LEU A 1 275 ? 3.716 -1.814 -14.581 1.00 98.38 275 LEU A N 1
ATOM 2146 C CA . LEU A 1 275 ? 3.092 -2.739 -15.522 1.00 98.38 275 LEU A CA 1
ATOM 2147 C C . LEU A 1 275 ? 2.004 -3.579 -14.851 1.00 98.38 275 LEU A C 1
ATOM 2149 O O . LEU A 1 275 ? 0.976 -3.806 -15.475 1.00 98.38 275 LEU A O 1
ATOM 2153 N N . ALA A 1 276 ? 2.193 -4.016 -13.607 1.00 98.06 276 ALA A N 1
ATOM 2154 C CA . ALA A 1 276 ? 1.186 -4.762 -12.861 1.00 98.06 276 ALA A CA 1
ATOM 2155 C C . ALA A 1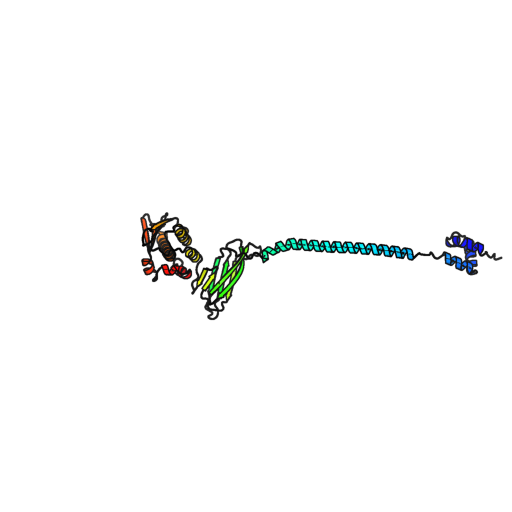 276 ? -0.046 -3.910 -12.500 1.00 98.06 276 ALA A C 1
ATOM 2157 O O . ALA A 1 276 ? -1.157 -4.424 -12.547 1.00 98.06 276 ALA A O 1
ATOM 2158 N N . LEU A 1 277 ? 0.150 -2.633 -12.155 1.00 98.44 277 LEU A N 1
ATOM 2159 C CA . LEU A 1 277 ? -0.886 -1.749 -11.601 1.00 98.44 277 LEU A CA 1
ATOM 2160 C C . LEU A 1 277 ? -1.664 -0.931 -12.639 1.00 98.44 277 LEU A C 1
ATOM 2162 O O . LEU A 1 277 ? -2.748 -0.441 -12.332 1.00 98.44 277 LEU A O 1
ATOM 2166 N N . ILE A 1 278 ? -1.109 -0.742 -13.838 1.00 98.50 278 ILE A N 1
ATOM 2167 C CA . ILE A 1 278 ? -1.701 0.109 -14.876 1.00 98.50 278 ILE A CA 1
ATOM 2168 C C . ILE A 1 278 ? -2.174 -0.771 -16.028 1.00 98.50 278 ILE A C 1
ATOM 2170 O O . ILE A 1 278 ? -1.345 -1.235 -16.812 1.00 98.50 278 ILE A O 1
ATOM 2174 N N . ASP A 1 279 ? -3.481 -1.019 -16.149 1.00 97.69 279 ASP A N 1
ATOM 2175 C CA . ASP A 1 279 ? -4.004 -2.149 -16.940 1.00 97.69 279 ASP A CA 1
ATOM 2176 C C . ASP A 1 279 ? -3.522 -2.155 -18.394 1.00 97.69 279 ASP A C 1
ATOM 2178 O O . ASP A 1 279 ? -2.965 -3.155 -18.852 1.00 97.69 279 ASP A O 1
ATOM 2182 N N . ASN A 1 280 ? -3.645 -1.036 -19.110 1.00 97.44 280 ASN A N 1
ATOM 2183 C CA . ASN A 1 280 ? -3.282 -0.962 -20.528 1.00 97.44 280 ASN A CA 1
ATOM 2184 C C . ASN A 1 280 ? -1.782 -0.712 -20.799 1.00 97.44 280 ASN A C 1
ATOM 2186 O O . ASN A 1 280 ? -1.364 -0.686 -21.956 1.00 97.44 280 ASN A O 1
ATOM 2190 N N . LEU A 1 281 ? -0.959 -0.509 -19.764 1.00 98.38 281 LEU A N 1
ATOM 2191 C CA . LEU A 1 281 ? 0.460 -0.191 -19.930 1.00 98.38 281 LEU A CA 1
ATOM 2192 C C . LEU A 1 281 ? 1.246 -1.407 -20.428 1.00 98.38 281 LEU A C 1
ATOM 2194 O O . LEU A 1 281 ? 1.209 -2.470 -19.808 1.00 98.38 281 LEU A O 1
ATOM 2198 N N . SER A 1 282 ? 1.982 -1.238 -21.523 1.00 98.12 282 SER A N 1
ATOM 2199 C CA . SER A 1 282 ? 2.734 -2.313 -22.183 1.00 98.12 282 SER A CA 1
ATOM 2200 C C . SER A 1 282 ? 4.245 -2.221 -21.956 1.00 98.12 282 SER A C 1
ATOM 2202 O O . SER A 1 282 ? 4.928 -3.247 -21.980 1.00 98.12 282 SER A O 1
ATOM 2204 N N . GLY A 1 283 ? 4.766 -1.019 -21.691 1.00 98.25 283 GLY A N 1
ATOM 2205 C CA . GLY A 1 283 ? 6.186 -0.798 -21.433 1.00 98.25 283 GLY A CA 1
ATOM 2206 C C . GLY A 1 283 ? 6.472 0.443 -20.594 1.00 98.25 283 GLY A C 1
ATOM 2207 O O . GLY A 1 283 ? 5.775 1.454 -20.692 1.00 98.25 283 GLY A O 1
ATOM 2208 N N . VAL A 1 284 ? 7.520 0.356 -19.778 1.00 98.62 284 VAL A N 1
ATOM 2209 C CA . VAL A 1 284 ? 8.098 1.479 -19.040 1.00 98.62 284 VAL A CA 1
ATOM 2210 C C . VAL A 1 284 ? 9.552 1.646 -19.448 1.00 98.62 284 VAL A C 1
ATOM 2212 O O . VAL A 1 284 ? 10.342 0.707 -19.343 1.00 98.62 284 VAL A O 1
ATOM 2215 N N . THR A 1 285 ? 9.915 2.849 -19.878 1.00 98.69 285 THR A N 1
ATOM 2216 C CA . THR A 1 285 ? 11.291 3.212 -20.223 1.00 98.69 285 THR A CA 1
ATOM 2217 C C . THR A 1 285 ? 11.839 4.193 -19.198 1.00 98.69 285 THR A C 1
ATOM 2219 O O . THR A 1 285 ? 11.209 5.211 -18.931 1.00 98.69 285 THR A O 1
ATOM 2222 N N . PHE A 1 286 ? 13.033 3.954 -18.665 1.00 98.69 286 PHE A N 1
ATOM 2223 C CA . PHE A 1 286 ? 13.771 4.968 -17.914 1.00 98.69 286 PHE A CA 1
ATOM 2224 C C . PHE A 1 286 ? 14.838 5.606 -18.796 1.00 98.69 286 PHE A C 1
ATOM 2226 O O . PHE A 1 286 ? 15.648 4.900 -19.391 1.00 98.69 286 PHE A O 1
ATOM 2233 N N . ARG A 1 287 ? 14.858 6.941 -18.848 1.00 98.50 287 ARG A N 1
ATOM 2234 C CA . ARG A 1 287 ? 15.933 7.743 -19.448 1.00 98.50 287 ARG A CA 1
ATOM 2235 C C . ARG A 1 287 ? 16.730 8.407 -18.332 1.00 98.50 287 ARG A C 1
ATOM 2237 O O . ARG A 1 287 ? 16.152 9.121 -17.515 1.00 98.50 287 ARG A O 1
ATOM 2244 N N . TYR A 1 288 ? 18.043 8.213 -18.311 1.00 97.88 288 TYR A N 1
ATOM 2245 C CA . TYR A 1 288 ? 18.918 8.759 -17.271 1.00 97.88 288 TYR A CA 1
ATOM 2246 C C . TYR A 1 288 ? 20.327 9.049 -17.799 1.00 97.88 288 TYR A C 1
ATOM 2248 O O . TYR A 1 288 ? 20.711 8.583 -18.869 1.00 97.88 288 TYR A O 1
ATOM 2256 N N . GLN A 1 289 ? 21.101 9.843 -17.055 1.00 97.69 289 GLN A N 1
ATOM 2257 C CA . GLN A 1 289 ? 22.515 10.095 -17.351 1.00 97.69 289 GLN A CA 1
ATOM 2258 C C . GLN A 1 289 ? 23.397 9.243 -16.438 1.00 97.69 289 GLN A C 1
ATOM 2260 O O . GLN A 1 289 ? 23.167 9.208 -15.230 1.00 97.69 289 GLN A O 1
ATOM 2265 N N . LEU A 1 290 ? 24.429 8.610 -16.991 1.00 96.25 290 LEU A N 1
ATOM 2266 C CA . LEU A 1 290 ? 25.413 7.826 -16.246 1.00 96.25 290 LEU A CA 1
ATOM 2267 C C . LEU A 1 290 ? 26.804 8.097 -16.816 1.00 96.25 290 LEU A C 1
ATOM 2269 O O . LEU A 1 290 ? 27.071 7.830 -17.984 1.00 96.25 290 LEU A O 1
ATOM 2273 N N . GLY A 1 291 ? 27.704 8.644 -15.996 1.00 91.31 291 GLY A N 1
ATOM 2274 C CA . GLY A 1 291 ? 29.072 8.942 -16.435 1.00 91.31 291 GLY A CA 1
ATOM 2275 C C . GLY A 1 291 ? 29.168 9.934 -17.604 1.00 91.31 291 GLY A C 1
ATOM 2276 O O . GLY A 1 291 ? 30.136 9.869 -18.352 1.00 91.31 291 GLY A O 1
ATOM 2277 N N . GLY A 1 292 ? 28.179 10.822 -17.761 1.00 90.69 292 GLY A N 1
ATOM 2278 C CA . GLY A 1 292 ? 28.098 11.795 -18.858 1.00 90.69 292 GLY A CA 1
ATOM 2279 C C . GLY A 1 292 ? 27.404 11.284 -20.125 1.00 90.69 292 GLY A C 1
ATOM 2280 O O . GLY A 1 292 ? 27.231 12.056 -21.062 1.00 90.69 292 GLY A O 1
ATOM 2281 N N . GLU A 1 293 ? 26.984 10.017 -20.155 1.00 95.25 293 GLU A N 1
ATOM 2282 C CA . GLU A 1 293 ? 26.259 9.427 -21.281 1.00 95.25 293 GLU A CA 1
ATOM 2283 C C . GLU A 1 293 ? 24.769 9.274 -20.972 1.00 95.25 293 GLU A C 1
ATOM 2285 O O . GLU A 1 293 ? 24.380 8.873 -19.871 1.00 95.25 293 GLU A O 1
ATOM 2290 N N . THR A 1 294 ? 23.932 9.534 -21.979 1.00 97.31 294 THR A N 1
ATOM 2291 C CA . THR A 1 294 ? 22.490 9.281 -21.897 1.00 97.31 294 THR A CA 1
ATOM 2292 C C . THR A 1 294 ? 22.222 7.798 -22.113 1.00 97.31 294 THR A C 1
ATOM 2294 O O . THR A 1 294 ? 22.651 7.226 -23.115 1.00 97.31 294 THR A O 1
ATOM 2297 N N . ARG A 1 295 ? 21.482 7.182 -21.195 1.00 97.38 295 ARG A N 1
ATOM 2298 C CA . ARG A 1 295 ? 21.015 5.798 -21.276 1.00 97.38 295 ARG A CA 1
ATOM 2299 C C . ARG A 1 295 ? 19.492 5.777 -21.330 1.00 97.38 295 ARG A C 1
ATOM 2301 O O . ARG A 1 295 ? 18.833 6.597 -20.690 1.00 97.38 295 ARG A O 1
ATOM 2308 N N . GLU A 1 296 ? 18.951 4.826 -22.081 1.00 97.56 296 GLU A N 1
ATOM 2309 C CA . GLU A 1 296 ? 17.541 4.449 -22.024 1.00 97.56 296 GLU A CA 1
ATOM 2310 C C . GLU A 1 296 ? 17.443 2.937 -21.837 1.00 97.56 296 GLU A C 1
ATOM 2312 O O . GLU A 1 296 ? 18.082 2.183 -22.570 1.00 97.56 296 GLU A O 1
ATOM 2317 N N . GLU A 1 297 ? 16.636 2.498 -20.877 1.00 97.44 297 GLU A N 1
ATOM 2318 C CA . GLU A 1 297 ? 16.334 1.083 -20.671 1.00 97.44 297 GLU A CA 1
ATOM 2319 C C . GLU A 1 297 ? 14.826 0.882 -20.566 1.00 97.44 297 GLU A C 1
ATOM 2321 O O . GLU A 1 297 ? 14.132 1.680 -19.937 1.00 97.44 297 GLU A O 1
ATOM 2326 N N . THR A 1 298 ? 14.319 -0.172 -21.208 1.00 98.00 298 THR A N 1
ATOM 2327 C CA . THR A 1 298 ? 12.887 -0.483 -21.264 1.00 98.00 298 THR A CA 1
ATOM 2328 C C . THR A 1 298 ? 12.595 -1.836 -20.632 1.00 98.00 298 THR A C 1
ATOM 2330 O O . THR A 1 298 ? 13.269 -2.833 -20.901 1.00 98.00 298 THR A O 1
ATOM 2333 N N . TRP A 1 299 ? 11.535 -1.865 -19.832 1.00 97.81 299 TRP A N 1
ATOM 2334 C CA . TRP A 1 299 ? 10.912 -3.062 -19.288 1.00 97.81 299 TRP A CA 1
ATOM 2335 C C . TRP A 1 299 ? 9.486 -3.134 -19.814 1.00 97.81 299 TRP A C 1
ATOM 2337 O O . TRP A 1 299 ? 8.695 -2.214 -19.616 1.00 97.81 299 TRP A O 1
ATOM 2347 N N . ASN A 1 300 ? 9.164 -4.214 -20.513 1.00 97.50 300 ASN A N 1
ATOM 2348 C CA . ASN A 1 300 ? 7.859 -4.437 -21.122 1.00 97.50 300 ASN A CA 1
ATOM 2349 C C . ASN A 1 300 ? 7.268 -5.771 -20.653 1.00 97.50 300 ASN A C 1
ATOM 2351 O O . ASN A 1 300 ? 7.913 -6.538 -19.933 1.00 97.50 300 ASN A O 1
ATOM 2355 N N . VAL A 1 301 ? 6.026 -6.041 -21.052 1.00 96.69 301 VAL A N 1
ATOM 2356 C CA . VAL A 1 301 ? 5.311 -7.268 -20.665 1.00 96.69 301 VAL A CA 1
ATOM 2357 C C . VAL A 1 301 ? 6.022 -8.555 -21.106 1.00 96.69 301 VAL A C 1
ATOM 2359 O O . VAL A 1 301 ? 5.954 -9.550 -20.389 1.00 96.69 301 VAL A O 1
ATOM 2362 N N . GLU A 1 302 ? 6.742 -8.536 -22.232 1.00 96.69 302 GLU A N 1
ATOM 2363 C CA . GLU A 1 302 ? 7.494 -9.689 -22.750 1.00 96.69 302 GLU A CA 1
ATOM 2364 C C . GLU A 1 302 ? 8.745 -9.976 -21.911 1.00 96.69 302 GLU A C 1
ATOM 2366 O O . GLU A 1 302 ? 8.951 -11.109 -21.476 1.00 96.69 302 GLU A O 1
ATOM 2371 N N . LYS A 1 303 ? 9.545 -8.939 -21.616 1.00 95.44 303 LYS A N 1
ATOM 2372 C CA . LYS A 1 303 ? 10.716 -9.025 -20.730 1.00 95.44 303 LYS A CA 1
ATOM 2373 C C . LYS A 1 303 ? 10.297 -9.492 -19.337 1.00 95.44 303 LYS A C 1
ATOM 2375 O O . LYS A 1 303 ? 10.908 -10.402 -18.786 1.00 95.44 303 LYS A O 1
ATOM 2380 N N . ALA A 1 304 ? 9.199 -8.945 -18.813 1.00 94.31 304 ALA A N 1
ATOM 2381 C CA . ALA A 1 304 ? 8.663 -9.352 -17.522 1.00 94.31 304 ALA A CA 1
ATOM 2382 C C . ALA A 1 304 ? 8.219 -10.825 -17.515 1.00 94.31 304 ALA A C 1
ATOM 2384 O O . ALA A 1 304 ? 8.507 -11.538 -16.561 1.00 94.31 304 ALA A O 1
ATOM 2385 N N . LEU A 1 305 ? 7.564 -11.314 -18.576 1.00 95.12 305 LEU A N 1
ATOM 2386 C CA . LEU A 1 305 ? 7.189 -12.728 -18.685 1.00 95.12 305 LEU A CA 1
ATOM 2387 C C . LEU A 1 305 ? 8.421 -13.646 -18.703 1.00 95.12 305 LEU A C 1
ATOM 2389 O O . LEU A 1 305 ? 8.410 -14.684 -18.043 1.00 95.12 305 LEU A O 1
ATOM 2393 N N . ALA A 1 306 ? 9.472 -13.260 -19.431 1.00 94.38 306 ALA A N 1
ATOM 2394 C CA . ALA A 1 306 ? 10.714 -14.024 -19.513 1.00 94.38 306 ALA A CA 1
ATOM 2395 C C . ALA A 1 306 ? 11.463 -14.087 -18.169 1.00 94.38 306 ALA A C 1
ATOM 2397 O O . ALA A 1 306 ? 11.997 -15.137 -17.822 1.00 94.38 306 ALA A O 1
ATOM 2398 N N . GLU A 1 307 ? 11.487 -12.989 -17.408 1.00 91.94 307 GLU A N 1
ATOM 2399 C CA . GLU A 1 307 ? 12.200 -12.910 -16.125 1.00 91.94 307 GLU A CA 1
ATOM 2400 C C . GLU A 1 307 ? 11.397 -13.490 -14.949 1.00 91.94 307 GLU A C 1
ATOM 2402 O O . GLU A 1 307 ? 11.966 -14.141 -14.075 1.00 91.94 307 GLU A O 1
ATOM 2407 N N . LEU A 1 308 ? 10.077 -13.285 -14.924 1.00 90.69 308 LEU A N 1
ATOM 2408 C CA . LEU A 1 308 ? 9.211 -13.678 -13.805 1.00 90.69 308 LEU A CA 1
ATOM 2409 C C . LEU A 1 308 ? 8.590 -15.072 -13.982 1.00 90.69 308 LEU A C 1
ATOM 2411 O O . LEU A 1 308 ? 8.017 -15.618 -13.040 1.00 90.69 308 LEU A O 1
ATOM 2415 N N . GLY A 1 309 ? 8.626 -15.631 -15.196 1.00 91.00 309 GLY A N 1
ATOM 2416 C CA . GLY A 1 309 ? 7.978 -16.902 -15.539 1.00 91.00 309 GLY A CA 1
ATOM 2417 C C . GLY A 1 309 ? 6.443 -16.856 -15.540 1.00 91.00 309 GLY A C 1
ATOM 2418 O O . GLY A 1 309 ? 5.792 -17.873 -15.774 1.00 91.00 309 GLY A O 1
ATOM 2419 N N . ARG A 1 310 ? 5.844 -15.685 -15.286 1.00 91.38 310 ARG A N 1
ATOM 2420 C CA . ARG A 1 310 ? 4.397 -15.434 -15.329 1.00 91.38 310 ARG A CA 1
ATOM 2421 C C . ARG A 1 310 ? 4.111 -14.006 -15.787 1.00 91.38 310 ARG A C 1
ATOM 2423 O O . ARG A 1 310 ? 4.934 -13.112 -15.612 1.00 91.38 310 ARG A O 1
ATOM 2430 N N . GLY A 1 311 ? 2.929 -13.784 -16.361 1.00 94.81 311 GLY A N 1
ATOM 2431 C CA . GLY A 1 311 ? 2.539 -12.468 -16.870 1.00 94.81 311 GLY A CA 1
ATOM 2432 C C . GLY A 1 311 ? 2.508 -11.408 -15.766 1.00 94.81 311 GLY A C 1
ATOM 2433 O O . GLY A 1 311 ? 1.850 -11.597 -14.746 1.00 94.81 311 GLY A O 1
ATOM 2434 N N . VAL A 1 312 ? 3.177 -10.271 -15.985 1.00 95.94 312 VAL A N 1
ATOM 2435 C CA . VAL A 1 312 ? 3.324 -9.201 -14.976 1.00 95.94 312 VAL A CA 1
ATOM 2436 C C . VAL A 1 312 ? 1.985 -8.641 -14.474 1.00 95.94 312 VAL A C 1
ATOM 2438 O O . VAL A 1 312 ? 1.848 -8.312 -13.301 1.00 95.94 312 VAL A O 1
ATOM 2441 N N . LYS A 1 313 ? 0.954 -8.630 -15.328 1.00 96.69 313 LYS A N 1
ATOM 2442 C CA . LYS A 1 313 ? -0.415 -8.204 -14.982 1.00 96.69 313 LYS A CA 1
ATOM 2443 C C . LYS A 1 313 ? -1.065 -9.080 -13.913 1.00 96.69 313 LYS A C 1
ATOM 2445 O O . LYS A 1 313 ? -1.902 -8.610 -13.153 1.00 96.69 313 LYS A O 1
ATOM 2450 N N . GLU A 1 314 ? -0.669 -10.349 -13.818 1.00 95.75 314 GLU A N 1
ATOM 2451 C CA . GLU A 1 314 ? -1.185 -11.252 -12.788 1.00 95.75 314 GLU A CA 1
ATOM 2452 C C . GLU A 1 314 ? -0.807 -10.787 -11.379 1.00 95.75 314 GLU A C 1
ATOM 2454 O O . GLU A 1 314 ? -1.538 -11.067 -10.434 1.00 95.75 314 GLU A O 1
ATOM 2459 N N . TYR A 1 315 ? 0.310 -10.070 -11.229 1.00 94.94 315 TYR A N 1
ATOM 2460 C CA . TYR A 1 315 ? 0.740 -9.557 -9.934 1.00 94.94 315 TYR A CA 1
ATOM 2461 C C . TYR A 1 315 ? -0.154 -8.418 -9.423 1.00 94.94 315 TYR A C 1
ATOM 2463 O O . TYR A 1 315 ? -0.278 -8.245 -8.218 1.00 94.94 315 TYR A O 1
ATOM 2471 N N . GLY A 1 316 ? -0.842 -7.693 -10.310 1.00 94.50 316 GLY A N 1
ATOM 2472 C CA . GLY A 1 316 ? -1.765 -6.615 -9.941 1.00 94.50 316 GLY A CA 1
ATOM 2473 C C . GLY A 1 316 ? -3.143 -7.082 -9.460 1.00 94.50 316 GLY A C 1
ATOM 2474 O O . GLY A 1 316 ? -3.967 -6.251 -9.101 1.00 94.50 316 GLY A O 1
ATOM 2475 N N . LYS A 1 317 ? -3.428 -8.394 -9.446 1.00 93.69 317 LYS A N 1
ATOM 2476 C CA . LYS A 1 317 ? -4.762 -8.926 -9.098 1.00 93.69 317 LYS A CA 1
ATOM 2477 C C . LYS A 1 317 ? -5.059 -8.976 -7.595 1.00 93.69 317 LYS A C 1
ATOM 2479 O O . LYS A 1 317 ? -6.215 -9.168 -7.220 1.00 93.69 317 LYS A O 1
ATOM 2484 N N . SER A 1 318 ? -4.041 -8.878 -6.742 1.00 92.25 318 SER A N 1
ATOM 2485 C CA . SER A 1 318 ? -4.202 -8.777 -5.286 1.00 92.25 318 SER A CA 1
ATOM 2486 C C . SER A 1 318 ? -2.970 -8.154 -4.637 1.00 92.25 318 SER A C 1
ATOM 2488 O O . SER A 1 318 ? -1.875 -8.197 -5.199 1.00 92.25 318 SER A O 1
ATOM 2490 N N . GLU A 1 319 ? -3.126 -7.628 -3.423 1.00 90.50 319 GLU A N 1
ATOM 2491 C CA . GLU A 1 319 ? -2.034 -7.005 -2.669 1.00 90.50 319 GLU A CA 1
ATOM 2492 C C . GLU A 1 319 ? -0.916 -8.012 -2.359 1.00 90.50 319 GLU A C 1
ATOM 2494 O O . GLU A 1 319 ? 0.266 -7.685 -2.401 1.00 90.50 319 GLU A O 1
ATOM 2499 N N . VAL A 1 320 ? -1.294 -9.268 -2.116 1.00 90.44 320 VAL A N 1
ATOM 2500 C CA . VAL A 1 320 ? -0.383 -10.386 -1.827 1.00 90.44 320 VAL A CA 1
ATOM 2501 C C . VAL A 1 320 ? 0.429 -10.772 -3.059 1.00 90.44 320 VAL A C 1
ATOM 2503 O O . VAL A 1 320 ? 1.629 -11.035 -2.972 1.00 90.44 320 VAL A O 1
ATOM 2506 N N . LEU A 1 321 ? -0.215 -10.797 -4.228 1.00 92.12 321 LEU A N 1
ATOM 2507 C CA . LEU A 1 321 ? 0.488 -11.045 -5.476 1.00 92.12 321 LEU A CA 1
ATOM 2508 C C . LEU A 1 321 ? 1.443 -9.889 -5.771 1.00 92.12 321 LEU A C 1
ATOM 2510 O O . LEU A 1 321 ? 2.606 -10.155 -6.054 1.00 92.12 321 LEU A O 1
ATOM 2514 N N . LEU A 1 322 ? 1.024 -8.636 -5.602 1.00 93.12 322 LEU A N 1
ATOM 2515 C CA . LEU A 1 322 ? 1.906 -7.488 -5.803 1.00 93.12 322 LEU A CA 1
ATOM 2516 C C . LEU A 1 322 ? 3.105 -7.509 -4.841 1.00 93.12 322 LEU A C 1
ATOM 2518 O O . LEU A 1 322 ? 4.227 -7.257 -5.268 1.00 93.12 322 LEU A O 1
ATOM 2522 N N . GLU A 1 323 ? 2.907 -7.889 -3.574 1.00 91.50 323 GLU A N 1
ATOM 2523 C CA . GLU A 1 323 ? 4.001 -8.070 -2.608 1.00 91.50 323 GLU A CA 1
ATOM 2524 C C . GLU A 1 323 ? 5.041 -9.076 -3.123 1.00 91.50 323 GLU A C 1
ATOM 2526 O O . GLU A 1 323 ? 6.246 -8.831 -3.062 1.00 91.50 323 GLU A O 1
ATOM 2531 N N . SER A 1 324 ? 4.588 -10.186 -3.712 1.00 88.94 324 SER A N 1
ATOM 2532 C CA . SER A 1 324 ? 5.487 -11.201 -4.273 1.00 88.94 324 SER A CA 1
ATOM 2533 C C . SER A 1 324 ? 6.294 -10.712 -5.488 1.00 88.94 324 SER A C 1
ATOM 2535 O O . SER A 1 324 ? 7.322 -11.309 -5.816 1.00 88.94 324 SER A O 1
ATOM 2537 N N . LEU A 1 325 ? 5.871 -9.617 -6.140 1.00 88.56 325 LEU A N 1
ATOM 2538 C CA . LEU A 1 325 ? 6.599 -8.984 -7.246 1.00 88.56 325 LEU A CA 1
ATOM 2539 C C . LEU A 1 325 ? 7.816 -8.186 -6.768 1.00 88.56 325 LEU A C 1
ATOM 2541 O O . LEU A 1 325 ? 8.703 -7.911 -7.570 1.00 88.56 325 LEU A O 1
ATOM 2545 N N . LYS A 1 326 ? 7.901 -7.820 -5.480 1.00 70.94 326 LYS A N 1
ATOM 2546 C CA . LYS A 1 326 ? 8.948 -6.929 -4.942 1.00 70.94 326 LYS A CA 1
ATOM 2547 C C . LYS A 1 326 ? 10.385 -7.482 -4.992 1.00 70.94 326 LYS A C 1
ATOM 2549 O O . LYS A 1 326 ? 11.277 -6.846 -4.437 1.00 70.94 326 LYS A O 1
ATOM 2554 N N . TRP A 1 327 ? 10.587 -8.635 -5.640 1.00 54.94 327 TRP A N 1
ATOM 2555 C CA . TRP A 1 327 ? 11.850 -9.259 -6.056 1.00 54.94 327 TRP A CA 1
ATOM 2556 C C . TRP A 1 327 ? 13.113 -8.638 -5.446 1.00 54.94 327 TRP A C 1
ATOM 2558 O O . TRP A 1 327 ? 13.638 -7.634 -5.927 1.00 54.94 327 TRP A O 1
ATOM 2568 N N . ASP A 1 328 ? 13.598 -9.281 -4.382 1.00 51.22 328 ASP A N 1
ATOM 2569 C CA . ASP A 1 328 ? 14.968 -9.255 -3.860 1.00 51.22 328 ASP A CA 1
ATOM 2570 C C . ASP A 1 328 ? 15.643 -7.899 -3.618 1.00 51.22 328 ASP A C 1
ATOM 2572 O O . ASP A 1 328 ? 16.830 -7.875 -3.311 1.00 51.22 328 ASP A O 1
ATOM 2576 N N . PHE A 1 329 ? 14.966 -6.753 -3.710 1.00 49.56 329 PHE A N 1
ATOM 2577 C CA . PHE A 1 329 ? 15.605 -5.471 -3.397 1.00 49.56 329 PHE A CA 1
ATOM 2578 C C . PHE A 1 329 ? 16.056 -5.391 -1.929 1.00 49.56 329 PHE A C 1
ATOM 2580 O O . PHE A 1 329 ? 17.070 -4.764 -1.635 1.00 49.56 329 PHE A O 1
ATOM 2587 N N . TYR A 1 330 ? 15.329 -6.068 -1.036 1.00 46.00 330 TYR A N 1
ATOM 2588 C CA . TYR A 1 330 ? 15.561 -6.081 0.411 1.00 46.00 330 TYR A CA 1
ATOM 2589 C C . TYR A 1 330 ? 16.132 -7.403 0.955 1.00 46.00 330 TYR A C 1
ATOM 2591 O O . TYR A 1 330 ? 16.228 -7.535 2.175 1.00 46.00 330 TYR A O 1
ATOM 2599 N N . LYS A 1 331 ? 16.470 -8.377 0.096 1.00 40.94 331 LYS A N 1
ATOM 2600 C CA . LYS A 1 331 ? 17.133 -9.622 0.523 1.00 40.94 331 LYS A CA 1
ATOM 2601 C C . LYS A 1 331 ? 18.643 -9.542 0.383 1.00 40.94 331 LYS A C 1
ATOM 2603 O O . LYS A 1 331 ? 19.106 -8.972 -0.632 1.00 40.94 331 LYS A O 1
#

Sequence (331 aa):
MKDSVSCAIVKDLIPNYLEGLTSEETNESLRAHVGQCAKCASLLESMKEPEVDEKANYEEKAEIDFLKKTRNRSKRTLWIVGIFAALVFMAAEVIPIFAPYRLSYREVETELLVSDIMVDNENVENGLISVTVKSNGADCIRTVDFTEKNGVVTIKVSGSKDSVFSKPVYEAKYNAGHTIKAVRFDGNTIWAEGIAVSDDTLKAYKTAHPYVGNAVENGKTLQALGVYKNLGAYKMELKTDAEPYEMKVCLEKPIDKEREAYAQKYMSFVAYNCLALIDNLSGVTFRYQLGGETREETWNVEKALAELGRGVKEYGKSEVLLESLKWDFYK

Solvent-accessible surface area (backbone atoms only — not comparable to full-atom values): 18694 Å² total; per-residue (Å²): 133,88,84,78,81,54,71,68,63,48,61,72,41,46,65,43,53,76,71,66,74,58,55,70,75,54,50,54,53,45,52,57,45,38,77,74,31,71,74,55,40,53,52,58,53,68,73,69,61,82,88,74,70,63,64,64,60,48,54,55,52,52,52,55,50,52,55,51,53,55,53,53,52,52,52,50,52,51,51,53,51,50,53,50,52,51,51,50,51,50,46,63,56,48,44,70,62,50,48,61,80,76,68,59,84,50,87,59,89,63,73,65,42,75,78,43,78,47,79,44,57,86,48,79,67,38,11,40,40,40,38,33,40,35,51,81,63,71,42,20,64,74,46,78,46,80,47,76,57,97,28,33,37,36,45,46,76,44,38,40,74,66,53,102,82,55,44,60,63,47,79,49,75,46,78,38,88,33,57,66,49,33,37,30,46,87,90,40,65,44,27,41,81,92,41,73,34,50,69,60,41,53,53,31,54,74,40,48,44,68,52,66,83,41,63,70,52,52,49,50,31,43,52,44,61,37,41,53,83,77,67,39,59,64,48,80,48,76,44,73,91,55,86,75,24,34,42,34,42,35,40,74,54,68,48,55,74,93,45,43,71,60,49,54,56,49,51,51,51,44,29,49,50,48,36,16,34,21,65,57,38,39,34,30,30,45,34,38,32,47,89,90,40,83,46,75,52,75,45,33,53,66,59,38,26,70,75,66,74,45,61,41,55,64,27,48,75,42,53,60,41,40,42,67,63,61,67,66,78,88,108